Protein AF-A0A7W7CAM4-F1 (afdb_monomer)

Solvent-accessible surface area (backbone atoms only — not comparable to full-atom values): 11566 Å² total; per-residue (Å²): 131,85,51,73,69,54,41,34,51,49,27,33,47,37,46,50,45,44,56,48,41,53,48,51,60,49,70,73,58,85,79,72,83,77,44,62,56,52,44,35,53,62,62,41,68,40,74,70,45,41,53,52,47,54,53,47,53,52,52,52,9,46,55,47,13,67,59,45,48,62,45,43,62,72,76,41,72,79,67,51,69,71,45,56,49,40,19,46,51,41,28,35,49,42,55,54,70,48,79,83,43,65,67,53,45,59,70,44,67,61,36,30,68,57,47,34,54,49,39,44,71,77,40,77,56,46,52,67,77,55,65,48,52,76,68,28,40,57,49,20,55,53,43,31,43,53,45,29,40,49,51,38,54,52,51,69,68,33,82,51,36,62,67,49,54,50,53,51,52,52,50,52,51,51,53,53,50,52,52,49,53,55,51,59,71,66,51,79,80,80,60,90,72,60,75,78,73,78,82,61,77,78,67,79,82,73,130

Sequence (207 aa):
MISGVEVLKLGQTVATRAAAAWLRKHREQKERVSSLAELAAEQLASPLHLRKWDNFLNNLGLQVAERLEPLLDNRFPGLPANEIQAAMDAAGDALAEVELADDLLLGVDLDADKLAAHVRSVCPGQVRVAGLSEDGARLYEVALDQSCRYLVEVVRWLPAFQPRALAEALGRLGALSGQLDEVLARIPRSTLHAPRGTGHDAEFTAG

InterPro domains:
  IPR054547 NACHT N-terminal Helical domain 1 [PF22733] (8-185)

Secondary structure (DSSP, 8-state):
---HHHHHHHHHHHHHHHHHHHHHHHHH---SS--HHHHHHHHTTSHHHHHHHHHHHHHHHHHHHHHHHHHHHHH-TT--HHHHHHHHHHHHHHHHHS---HHHHHHTTT-HHHHHHHHHHH-TTHHHHTT--HHHHHHHHHHHHHHHHHHHHHHHH-TTHHHHHHHHHHHHHHHHHHHHHHHHHHS----S--------GGGGG--

Nearest PDB structures (foldseek):
  7uwd-assembly1_i  TM=2.719E-01  e=3.526E+00  Citrus x limon
  6dfk-assembly1_E  TM=2.150E-01  e=4.946E+00  Plasmodium falciparum 3D7
  6dfk-assembly2_J  TM=1.996E-01  e=4.278E+00  Plasmodium falciparum 3D7

pLDDT: mean 75.83, std 13.09, range [43.28, 94.44]

Organism: NCBI:txid43355

Structure (mmCIF, N/CA/C/O backbone):
data_AF-A0A7W7CAM4-F1
#
_entry.id   AF-A0A7W7CAM4-F1
#
loop_
_atom_site.group_PDB
_atom_site.id
_atom_site.type_symbol
_atom_site.label_atom_id
_atom_site.label_alt_id
_atom_site.label_comp_id
_atom_site.label_asym_id
_atom_site.label_entity_id
_atom_site.label_seq_id
_atom_site.pdbx_PDB_ins_code
_atom_site.Cartn_x
_atom_site.Cartn_y
_atom_site.Cartn_z
_atom_site.occupancy
_atom_site.B_iso_or_equiv
_atom_site.auth_seq_id
_atom_site.auth_comp_id
_atom_site.auth_asym_id
_atom_site.auth_atom_id
_atom_site.pdbx_PDB_model_num
ATOM 1 N N . MET A 1 1 ? -16.384 8.039 19.890 1.00 52.25 1 MET A N 1
ATOM 2 C CA . MET A 1 1 ? -16.402 8.697 18.572 1.00 52.25 1 MET A CA 1
ATOM 3 C C . MET A 1 1 ? -15.009 9.260 18.371 1.00 52.25 1 MET A C 1
ATOM 5 O O . MET A 1 1 ? -14.604 10.088 19.180 1.00 52.25 1 MET A O 1
ATOM 9 N N . ILE A 1 2 ? -14.245 8.700 17.433 1.00 60.47 2 ILE A N 1
ATOM 10 C CA . ILE A 1 2 ? -12.920 9.225 17.084 1.00 60.47 2 ILE A CA 1
ATOM 11 C C . ILE A 1 2 ? -13.140 10.589 16.431 1.00 60.47 2 ILE A C 1
ATOM 13 O O . ILE A 1 2 ? -14.033 10.736 15.603 1.00 60.47 2 ILE A O 1
ATOM 17 N N . SER A 1 3 ? -12.390 11.604 16.842 1.00 61.44 3 SER A N 1
ATOM 18 C CA . SER A 1 3 ? -12.504 12.932 16.231 1.00 61.44 3 SER A CA 1
ATOM 19 C C . SER A 1 3 ? -11.921 12.926 14.811 1.00 61.44 3 SER A C 1
ATOM 21 O O . SER A 1 3 ? -10.935 12.237 14.559 1.00 61.44 3 SER A O 1
ATOM 23 N N . GLY A 1 4 ? -12.439 13.745 13.889 1.00 57.09 4 GLY A N 1
ATOM 24 C CA . GLY A 1 4 ? -11.863 13.865 12.534 1.00 57.09 4 GLY A CA 1
ATOM 25 C C . GLY A 1 4 ? -10.358 14.199 12.530 1.00 57.09 4 GLY A C 1
ATOM 26 O O . GLY A 1 4 ? -9.611 13.787 11.647 1.00 57.09 4 GLY A O 1
ATOM 27 N N . VAL A 1 5 ? -9.858 14.849 13.590 1.00 58.56 5 VAL A N 1
ATOM 28 C CA . VAL A 1 5 ? -8.422 15.117 13.806 1.00 58.56 5 VAL A CA 1
ATOM 29 C C . VAL A 1 5 ? -7.617 13.839 14.083 1.00 58.56 5 VAL A C 1
ATOM 31 O O . VAL A 1 5 ? -6.459 13.737 13.682 1.00 58.56 5 VAL A O 1
ATOM 34 N N . GLU A 1 6 ? -8.196 12.858 14.770 1.00 64.69 6 GLU A N 1
ATOM 35 C CA . GLU A 1 6 ? -7.566 11.557 15.012 1.00 64.69 6 GLU A CA 1
ATOM 36 C C . GLU A 1 6 ? -7.575 10.696 13.744 1.00 64.69 6 GLU A C 1
ATOM 38 O O . GLU A 1 6 ? -6.556 10.083 13.438 1.00 64.69 6 GLU A O 1
ATOM 43 N N . VAL A 1 7 ? -8.649 10.730 12.946 1.00 64.31 7 VAL A N 1
ATOM 44 C CA . VAL A 1 7 ? -8.697 10.065 11.627 1.00 64.31 7 VAL A CA 1
ATOM 45 C C . VAL A 1 7 ? -7.649 10.649 10.675 1.00 64.31 7 VAL A C 1
ATOM 47 O O . VAL A 1 7 ? -6.939 9.903 10.000 1.00 64.31 7 VAL A O 1
ATOM 50 N N . LEU A 1 8 ? -7.474 11.974 10.690 1.00 60.50 8 LEU A N 1
ATOM 51 C CA . LEU A 1 8 ? -6.420 12.658 9.941 1.00 60.50 8 LEU A CA 1
ATOM 52 C C . LEU A 1 8 ? -5.020 12.202 10.351 1.00 60.50 8 LEU A C 1
ATOM 54 O O . LEU A 1 8 ? -4.202 11.849 9.500 1.00 60.50 8 LEU A O 1
ATOM 58 N N . LYS A 1 9 ? -4.752 12.163 11.660 1.00 64.69 9 LYS A N 1
ATOM 59 C CA . LYS A 1 9 ? -3.470 11.680 12.185 1.00 64.69 9 LYS A CA 1
ATOM 60 C C . LYS A 1 9 ? -3.227 10.221 11.816 1.00 64.69 9 LYS A C 1
ATOM 62 O O . LYS A 1 9 ? -2.096 9.880 11.488 1.00 64.69 9 LYS A O 1
ATOM 67 N N . LEU A 1 10 ? -4.256 9.377 11.823 1.00 65.94 10 LEU A N 1
ATOM 68 C CA . LEU A 1 10 ? -4.160 7.965 11.446 1.00 65.94 10 LEU A CA 1
ATOM 69 C C . LEU A 1 10 ? -3.847 7.788 9.956 1.00 65.94 10 LEU A C 1
ATOM 71 O O . LEU A 1 10 ? -2.898 7.079 9.620 1.00 65.94 10 LEU A O 1
ATOM 75 N N . GLY A 1 11 ? -4.577 8.477 9.072 1.00 62.97 11 GLY A N 1
ATOM 76 C CA . GLY A 1 11 ? -4.323 8.455 7.629 1.00 62.97 11 GLY A CA 1
ATOM 77 C C . GLY A 1 11 ? -2.908 8.926 7.290 1.00 62.97 11 GLY A C 1
ATOM 78 O O . GLY A 1 11 ? -2.173 8.237 6.583 1.00 62.97 11 GLY A O 1
ATOM 79 N N . GLN A 1 12 ? -2.477 10.042 7.887 1.00 65.81 12 GLN A N 1
ATOM 80 C CA . GLN A 1 12 ? -1.126 10.580 7.725 1.00 65.81 12 GLN A CA 1
ATOM 81 C C . GLN A 1 12 ? -0.044 9.666 8.321 1.00 65.81 12 GLN A C 1
ATOM 83 O O . GLN A 1 12 ? 1.047 9.560 7.758 1.00 65.81 12 GLN A O 1
ATOM 88 N N . THR A 1 13 ? -0.324 8.986 9.436 1.00 67.25 13 THR A N 1
ATOM 89 C CA . THR A 1 13 ? 0.629 8.069 10.082 1.00 67.25 13 THR A CA 1
ATOM 90 C C . THR A 1 13 ? 0.872 6.848 9.213 1.00 67.25 13 THR A C 1
ATOM 92 O O . THR A 1 13 ? 2.022 6.476 9.004 1.00 67.25 13 THR A O 1
ATOM 95 N N . VAL A 1 14 ? -0.177 6.253 8.653 1.00 65.75 14 VAL A N 1
ATOM 96 C CA . VAL A 1 14 ? -0.034 5.078 7.789 1.00 65.75 14 VAL A CA 1
ATOM 97 C C . VAL A 1 14 ? 0.662 5.436 6.476 1.00 65.75 14 VAL A C 1
ATOM 99 O O . VAL A 1 14 ? 1.627 4.777 6.096 1.00 65.75 14 VAL A O 1
ATOM 102 N N . ALA A 1 15 ? 0.265 6.547 5.857 1.00 63.41 15 ALA A N 1
ATOM 103 C CA . ALA A 1 15 ? 0.926 7.145 4.700 1.00 63.41 15 ALA A CA 1
ATOM 104 C C . ALA A 1 15 ? 2.436 7.368 4.919 1.00 63.41 15 ALA A C 1
ATOM 106 O O . ALA A 1 15 ? 3.286 6.889 4.162 1.00 63.41 15 ALA A O 1
ATOM 107 N N . THR A 1 16 ? 2.780 8.068 6.000 1.00 65.44 16 THR A N 1
ATOM 108 C CA . THR A 1 16 ? 4.169 8.381 6.353 1.00 65.44 16 THR A CA 1
ATOM 109 C C . THR A 1 16 ? 4.956 7.121 6.694 1.00 65.44 16 THR A C 1
ATOM 111 O O . THR A 1 16 ? 6.106 6.992 6.280 1.00 65.44 16 THR A O 1
ATOM 114 N N . ARG A 1 17 ? 4.360 6.164 7.416 1.00 65.25 1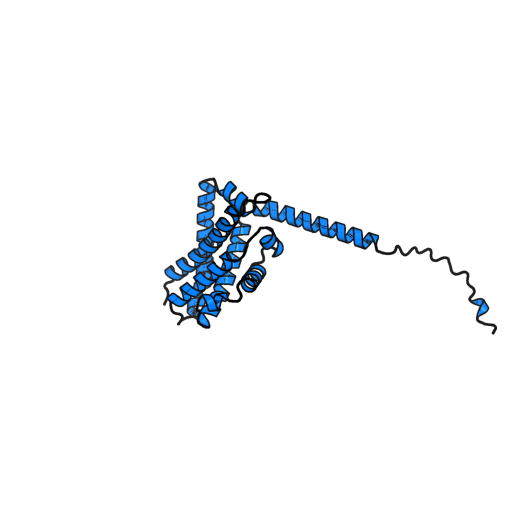7 ARG A N 1
ATOM 115 C CA . ARG A 1 17 ? 5.033 4.912 7.788 1.00 65.25 17 ARG A CA 1
ATOM 116 C C . ARG A 1 17 ? 5.266 4.010 6.586 1.00 65.25 17 ARG A C 1
ATOM 118 O O . ARG A 1 17 ? 6.358 3.464 6.491 1.00 65.25 17 ARG A O 1
ATOM 125 N N . ALA A 1 18 ? 4.321 3.912 5.652 1.00 64.88 18 ALA A N 1
ATOM 126 C CA . ALA A 1 18 ? 4.511 3.173 4.406 1.00 64.88 18 ALA A CA 1
ATOM 127 C C . ALA A 1 18 ? 5.662 3.768 3.577 1.00 64.88 18 ALA A C 1
ATOM 129 O O . ALA A 1 18 ? 6.578 3.050 3.177 1.00 64.88 18 ALA A O 1
ATOM 130 N N . ALA A 1 19 ? 5.678 5.095 3.402 1.00 65.50 19 ALA A N 1
ATOM 131 C CA . ALA A 1 19 ? 6.753 5.789 2.693 1.00 65.50 19 ALA A CA 1
ATOM 132 C C . ALA A 1 19 ? 8.116 5.651 3.404 1.00 65.50 19 ALA A C 1
ATOM 134 O O . ALA A 1 19 ? 9.136 5.401 2.761 1.00 65.50 19 ALA A O 1
ATOM 135 N N . ALA A 1 20 ? 8.147 5.777 4.734 1.00 64.38 20 ALA A N 1
ATOM 136 C CA . ALA A 1 20 ? 9.367 5.652 5.526 1.00 64.38 20 ALA A CA 1
ATOM 137 C C . ALA A 1 20 ? 9.904 4.213 5.569 1.00 64.38 20 ALA A C 1
ATOM 139 O O . ALA A 1 20 ? 11.115 4.016 5.476 1.00 64.38 20 ALA A O 1
ATOM 140 N N . ALA A 1 21 ? 9.030 3.210 5.690 1.00 63.75 21 ALA A N 1
ATOM 141 C CA . ALA A 1 21 ? 9.406 1.798 5.647 1.00 63.75 21 ALA A CA 1
ATOM 142 C C . ALA A 1 21 ? 10.007 1.437 4.284 1.00 63.75 21 ALA A C 1
ATOM 144 O O . ALA A 1 21 ? 11.073 0.820 4.236 1.00 63.75 21 ALA A O 1
ATOM 145 N N . TRP A 1 22 ? 9.386 1.910 3.199 1.00 68.12 22 TRP A N 1
ATOM 146 C CA . TRP A 1 22 ? 9.909 1.777 1.843 1.00 68.12 22 TRP A CA 1
ATOM 147 C C . TRP A 1 22 ? 11.311 2.396 1.709 1.00 68.12 22 TRP A C 1
ATOM 149 O O . TRP A 1 22 ? 12.250 1.700 1.321 1.00 68.12 22 TRP A O 1
ATOM 159 N N . LEU A 1 23 ? 11.492 3.660 2.116 1.00 64.56 23 LEU A N 1
ATOM 160 C CA . LEU A 1 23 ? 12.787 4.355 2.050 1.00 64.56 23 LEU A CA 1
ATOM 161 C C . LEU A 1 23 ? 13.880 3.688 2.900 1.00 64.56 23 LEU A C 1
ATOM 163 O O . LEU A 1 23 ? 15.034 3.621 2.476 1.00 64.56 23 LEU A O 1
ATOM 167 N N . ARG A 1 24 ? 13.548 3.225 4.112 1.00 62.41 24 ARG A N 1
ATOM 168 C CA . ARG A 1 24 ? 14.513 2.611 5.038 1.00 62.41 24 ARG A CA 1
ATOM 169 C C . ARG A 1 24 ? 15.045 1.287 4.496 1.00 62.41 24 ARG A C 1
ATOM 171 O O . ARG A 1 24 ? 16.258 1.120 4.432 1.00 62.41 24 ARG A O 1
ATOM 178 N N . LYS A 1 25 ? 14.153 0.393 4.060 1.00 61.47 25 LYS A N 1
ATOM 179 C CA . LYS A 1 25 ? 14.516 -0.940 3.553 1.00 61.47 25 LYS A CA 1
ATOM 180 C C . LYS A 1 25 ? 15.412 -0.851 2.310 1.00 61.47 25 LYS A C 1
ATOM 182 O O . LYS A 1 25 ? 16.365 -1.610 2.190 1.00 61.47 25 LYS A O 1
ATOM 187 N N . HIS A 1 26 ? 15.194 0.153 1.456 1.00 56.81 26 HIS A N 1
ATOM 188 C CA . HIS A 1 26 ? 16.045 0.397 0.285 1.00 56.81 26 HIS A CA 1
ATOM 189 C C . HIS A 1 26 ? 17.427 0.971 0.621 1.00 56.81 26 HIS A C 1
ATOM 191 O O . HIS A 1 26 ? 18.393 0.642 -0.054 1.00 56.81 26 HIS A O 1
ATOM 197 N N . ARG A 1 27 ? 17.570 1.795 1.671 1.00 55.78 27 ARG A N 1
ATOM 198 C CA . ARG A 1 27 ? 18.897 2.287 2.102 1.00 55.78 27 ARG A CA 1
ATOM 199 C C . ARG A 1 27 ? 19.802 1.177 2.641 1.00 55.78 27 ARG A C 1
ATOM 201 O O . ARG A 1 27 ? 21.022 1.331 2.629 1.00 55.78 27 ARG A O 1
ATOM 208 N N . GLU A 1 28 ? 19.212 0.103 3.155 1.00 57.34 28 GLU A N 1
ATOM 209 C CA . GLU A 1 28 ? 19.928 -1.046 3.719 1.00 57.34 28 GLU A CA 1
ATOM 210 C C . GLU A 1 28 ? 20.411 -2.020 2.624 1.00 57.34 28 GLU A C 1
ATOM 212 O O . GLU A 1 28 ? 21.414 -2.709 2.813 1.00 57.34 28 GLU A O 1
ATOM 217 N N . GLN A 1 29 ? 19.771 -2.023 1.451 1.00 54.59 29 GLN A N 1
ATOM 218 C CA . GLN A 1 29 ? 20.080 -2.902 0.319 1.00 54.59 29 GLN A CA 1
ATOM 219 C C . GLN A 1 29 ? 20.940 -2.189 -0.738 1.00 54.59 29 GLN A C 1
ATOM 221 O O . GLN A 1 29 ? 20.467 -1.761 -1.783 1.00 54.59 29 GLN A O 1
ATOM 226 N N . LYS A 1 30 ? 22.243 -2.070 -0.468 1.00 48.22 30 LYS A N 1
ATOM 227 C CA . LYS A 1 30 ? 23.209 -1.312 -1.291 1.00 48.22 30 LYS A CA 1
ATOM 228 C C . LYS A 1 30 ? 23.725 -2.030 -2.552 1.00 48.22 30 LYS A C 1
ATOM 230 O O . LYS A 1 30 ? 24.741 -1.621 -3.117 1.00 48.22 30 LYS A O 1
ATOM 235 N N . GLU A 1 31 ? 23.090 -3.116 -2.985 1.00 43.28 31 GLU A N 1
ATOM 236 C CA . GLU A 1 31 ? 23.586 -3.949 -4.084 1.00 43.28 31 GLU 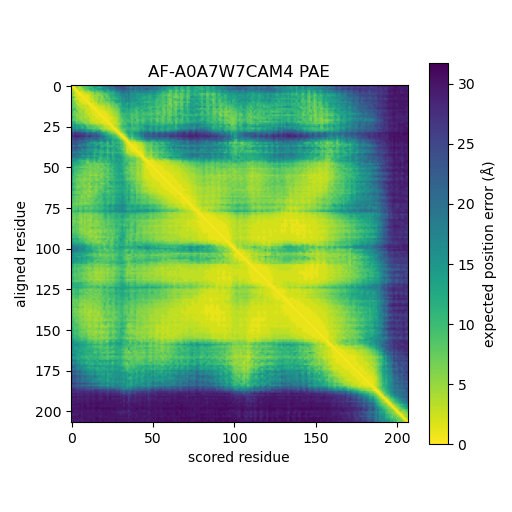A CA 1
ATOM 237 C C . GLU A 1 31 ? 22.629 -3.944 -5.284 1.00 43.28 31 GLU A C 1
ATOM 239 O O . GLU A 1 31 ? 21.629 -4.652 -5.289 1.00 43.28 31 GLU A O 1
ATOM 244 N N . ARG A 1 32 ? 23.059 -3.222 -6.338 1.00 45.28 32 ARG A N 1
ATOM 245 C CA . ARG A 1 32 ? 22.603 -3.192 -7.753 1.00 45.28 32 ARG A CA 1
ATOM 246 C C . ARG A 1 32 ? 21.821 -1.929 -8.162 1.00 45.28 32 ARG A C 1
ATOM 248 O O . ARG A 1 32 ? 20.760 -1.630 -7.649 1.00 45.28 32 ARG A O 1
ATOM 255 N N . VAL A 1 33 ? 22.373 -1.230 -9.164 1.00 49.56 33 VAL A N 1
ATOM 256 C CA . VAL A 1 33 ? 21.732 -0.225 -10.046 1.00 49.56 33 VAL A CA 1
ATOM 257 C C . VAL A 1 33 ? 20.747 0.744 -9.354 1.00 49.56 33 VAL A C 1
ATOM 259 O O . VAL A 1 33 ? 19.537 0.620 -9.510 1.00 49.56 33 VAL A O 1
ATOM 262 N N . SER A 1 34 ? 21.282 1.764 -8.668 1.00 53.16 34 SER A N 1
ATOM 263 C CA . SER A 1 34 ? 20.600 2.926 -8.048 1.00 53.16 34 SER A CA 1
ATOM 264 C C . SER A 1 34 ? 19.069 2.828 -7.957 1.00 53.16 34 SER A C 1
ATOM 266 O O . SER A 1 34 ? 18.407 3.398 -8.809 1.00 53.16 34 SER A O 1
ATOM 268 N N . SER A 1 35 ? 18.481 2.096 -7.013 1.00 60.47 35 SER A N 1
ATOM 269 C CA . SER A 1 35 ? 17.017 1.852 -6.954 1.00 60.47 35 SER A CA 1
ATOM 270 C C . SER A 1 35 ? 16.158 3.137 -7.043 1.00 60.47 35 SER A C 1
ATOM 272 O O . SER A 1 35 ? 16.648 4.240 -6.779 1.00 60.47 35 SER A O 1
ATOM 274 N N . LEU A 1 36 ? 14.857 3.043 -7.378 1.00 60.03 36 LEU A N 1
ATOM 275 C CA . LEU A 1 36 ? 13.955 4.214 -7.395 1.00 60.03 36 LEU A CA 1
ATOM 276 C C . LEU A 1 36 ? 14.009 5.022 -6.089 1.00 60.03 36 LEU A C 1
ATOM 278 O O . LEU A 1 36 ? 13.939 6.251 -6.122 1.00 60.03 36 LEU A O 1
ATOM 282 N N . ALA A 1 37 ? 14.171 4.341 -4.953 1.00 58.69 37 ALA A N 1
ATOM 283 C CA . ALA A 1 37 ? 14.332 4.947 -3.635 1.00 58.69 37 ALA A CA 1
ATOM 284 C C . ALA A 1 37 ? 15.647 5.713 -3.466 1.00 58.69 37 ALA A C 1
ATOM 286 O O . ALA A 1 37 ? 15.651 6.792 -2.872 1.00 58.69 37 ALA A O 1
ATOM 287 N N . GLU A 1 38 ? 16.753 5.196 -3.996 1.00 60.12 38 GLU A N 1
ATOM 288 C CA . GLU A 1 38 ? 18.055 5.867 -3.947 1.00 60.12 38 GLU A CA 1
ATOM 289 C C . GLU A 1 38 ? 18.082 7.098 -4.856 1.00 60.12 38 GLU A C 1
ATOM 291 O O . GLU A 1 38 ? 18.490 8.169 -4.415 1.00 60.12 38 GLU A O 1
ATOM 296 N N . LEU A 1 39 ? 17.548 7.001 -6.078 1.00 59.97 39 LEU A N 1
ATOM 297 C CA . LEU A 1 39 ? 17.443 8.151 -6.985 1.00 59.97 39 LEU A CA 1
ATOM 298 C C . LEU A 1 39 ? 16.471 9.213 -6.462 1.00 59.97 39 LEU A C 1
ATOM 300 O O . LEU A 1 39 ? 16.719 10.412 -6.607 1.00 59.97 39 LEU A O 1
ATOM 304 N N . ALA A 1 40 ? 15.380 8.787 -5.818 1.00 60.38 40 ALA A N 1
ATOM 305 C CA . ALA A 1 40 ? 14.499 9.687 -5.091 1.00 60.38 40 ALA A CA 1
ATOM 306 C C . ALA A 1 40 ? 15.247 10.379 -3.948 1.00 60.38 40 ALA A C 1
ATOM 308 O O . ALA A 1 40 ? 15.156 11.596 -3.826 1.00 60.38 40 ALA A O 1
ATOM 309 N N . ALA A 1 41 ? 16.014 9.643 -3.139 1.00 61.81 41 ALA A N 1
ATOM 310 C CA . ALA A 1 41 ? 16.786 10.210 -2.036 1.00 61.81 41 ALA A CA 1
ATOM 311 C C . ALA A 1 41 ? 17.861 11.204 -2.516 1.00 61.81 41 ALA A C 1
ATOM 313 O O . ALA A 1 41 ? 18.033 12.254 -1.898 1.00 61.81 41 ALA A O 1
ATOM 314 N N . GLU A 1 42 ? 18.539 10.917 -3.630 1.00 64.56 42 GLU A N 1
ATOM 315 C CA . GLU A 1 42 ? 19.518 11.814 -4.253 1.00 64.56 42 GLU A CA 1
ATOM 316 C C . GLU A 1 42 ? 18.862 13.086 -4.813 1.00 64.56 42 GLU A C 1
ATOM 318 O O . GLU A 1 42 ? 19.352 14.193 -4.584 1.00 64.56 42 GLU A O 1
ATOM 323 N N . GLN A 1 43 ? 17.712 12.974 -5.487 1.00 60.94 43 GLN A N 1
ATOM 324 C CA . GLN A 1 43 ? 16.968 14.139 -5.992 1.00 60.94 43 GLN A CA 1
ATOM 325 C C . GLN A 1 43 ? 16.265 14.938 -4.886 1.00 60.94 43 GLN A C 1
ATOM 327 O O . GLN A 1 43 ? 16.059 16.147 -5.025 1.00 60.94 43 GLN A O 1
ATOM 332 N N . LEU A 1 44 ? 15.942 14.295 -3.764 1.00 63.69 44 LEU A N 1
ATOM 333 C CA . LEU A 1 44 ? 15.436 14.933 -2.551 1.00 63.69 44 LEU A CA 1
ATOM 334 C C . LEU A 1 44 ? 16.544 15.569 -1.703 1.00 63.69 44 LEU A C 1
ATOM 336 O O . LEU A 1 44 ? 16.249 16.123 -0.654 1.00 63.69 44 LEU A O 1
ATOM 340 N N . ALA A 1 45 ? 17.804 15.591 -2.143 1.00 65.44 45 ALA A N 1
ATOM 341 C CA . ALA A 1 45 ? 18.864 16.301 -1.422 1.00 65.44 45 ALA A CA 1
ATOM 342 C C . ALA A 1 45 ? 18.674 17.836 -1.410 1.00 65.44 45 ALA A C 1
ATOM 344 O O . ALA A 1 45 ? 19.273 18.536 -0.594 1.00 65.44 45 ALA A O 1
ATOM 345 N N . SER A 1 46 ? 17.835 18.386 -2.299 1.00 74.25 46 SER A N 1
ATOM 346 C CA . SER A 1 46 ? 17.544 19.823 -2.343 1.00 74.25 46 SER A CA 1
ATOM 347 C C . SER A 1 46 ? 16.464 20.230 -1.324 1.00 74.25 46 SER A C 1
ATOM 349 O O . SER A 1 46 ? 15.367 19.662 -1.346 1.00 74.25 46 SER A O 1
ATOM 351 N N . PRO A 1 47 ? 16.681 21.286 -0.508 1.00 73.12 47 PRO A N 1
ATOM 352 C CA . PRO A 1 47 ? 15.702 21.762 0.479 1.00 73.12 47 PRO A CA 1
ATOM 353 C C . PRO A 1 47 ? 14.324 22.101 -0.106 1.00 73.12 47 PRO A C 1
ATOM 355 O O . PRO A 1 47 ? 13.295 21.906 0.540 1.00 73.12 47 PRO A O 1
ATOM 358 N N . LEU A 1 48 ? 14.285 22.602 -1.346 1.00 75.31 48 LEU A N 1
ATOM 359 C CA . LEU A 1 48 ? 13.032 22.926 -2.032 1.00 75.31 48 LEU A CA 1
ATOM 360 C C . LEU A 1 48 ? 12.273 21.661 -2.454 1.00 75.31 48 LEU A C 1
ATOM 362 O O . LEU A 1 48 ? 11.044 21.633 -2.394 1.00 75.31 48 LEU A O 1
ATOM 366 N N . HIS A 1 49 ? 12.994 20.619 -2.869 1.00 71.62 49 HIS A N 1
ATOM 367 C CA . HIS A 1 49 ? 12.394 19.340 -3.232 1.00 71.62 49 HIS A CA 1
ATOM 368 C C . HIS A 1 49 ? 11.872 18.605 -1.999 1.00 71.62 49 HIS A C 1
ATOM 370 O O . HIS A 1 49 ? 10.738 18.143 -2.054 1.00 71.62 49 HIS A O 1
ATOM 376 N N . LEU A 1 50 ? 12.607 18.612 -0.878 1.00 70.44 50 LEU A N 1
ATOM 377 C CA . LEU A 1 50 ? 12.118 18.095 0.409 1.00 70.44 50 LEU A CA 1
ATOM 378 C C . LEU A 1 50 ? 10.794 18.738 0.803 1.00 70.44 50 LEU A C 1
ATOM 380 O O . LEU A 1 50 ? 9.812 18.045 1.033 1.00 70.44 50 LEU A O 1
ATOM 384 N N . ARG A 1 51 ? 10.725 20.073 0.768 1.00 76.12 51 ARG A N 1
ATOM 385 C CA . ARG A 1 51 ? 9.507 20.790 1.156 1.00 76.12 51 ARG A CA 1
ATOM 386 C C . ARG A 1 51 ? 8.322 20.509 0.229 1.00 76.12 51 ARG A C 1
ATOM 388 O O . ARG A 1 51 ? 7.184 20.443 0.686 1.00 76.12 51 ARG A O 1
ATOM 395 N N . LYS A 1 52 ? 8.564 20.350 -1.076 1.00 77.56 52 LYS A N 1
ATOM 396 C CA . LYS A 1 52 ? 7.528 19.920 -2.030 1.00 77.56 52 LYS A CA 1
ATOM 397 C C . LYS A 1 52 ? 7.055 18.497 -1.737 1.00 77.56 52 LYS A C 1
ATOM 399 O O . LYS A 1 52 ? 5.861 18.238 -1.844 1.00 77.56 52 LYS A O 1
ATOM 404 N N . TRP A 1 53 ? 7.975 17.617 -1.358 1.00 75.56 53 TRP A N 1
ATOM 405 C CA . TRP A 1 53 ? 7.685 16.236 -0.999 1.00 75.56 53 TRP A CA 1
ATOM 406 C C . TRP A 1 53 ? 6.861 16.146 0.286 1.00 75.56 53 TRP A C 1
ATOM 408 O O . TRP A 1 53 ? 5.811 15.516 0.281 1.00 75.56 53 TRP A O 1
ATOM 418 N N . ASP A 1 54 ? 7.249 16.872 1.336 1.00 71.38 54 ASP A N 1
ATOM 419 C CA . ASP A 1 54 ? 6.490 16.951 2.589 1.00 71.38 54 ASP A CA 1
ATOM 420 C C . ASP A 1 54 ? 5.059 17.446 2.346 1.00 71.38 54 ASP A C 1
ATOM 422 O O . ASP A 1 54 ? 4.093 16.853 2.822 1.00 71.38 54 ASP A O 1
ATOM 426 N N . ASN A 1 55 ? 4.899 18.509 1.551 1.00 79.50 55 ASN A N 1
ATOM 427 C CA . ASN A 1 55 ? 3.577 19.024 1.189 1.00 79.50 55 ASN A CA 1
ATOM 428 C C . ASN A 1 55 ? 2.742 17.991 0.422 1.00 79.50 55 ASN A C 1
ATOM 430 O O . ASN A 1 55 ? 1.537 17.887 0.646 1.00 79.50 55 ASN A O 1
ATOM 434 N N . PHE A 1 56 ? 3.373 17.243 -0.482 1.00 80.50 56 PHE A N 1
ATOM 435 C CA . PHE A 1 56 ? 2.714 16.195 -1.247 1.00 80.50 56 PHE A CA 1
ATOM 436 C C . PHE A 1 56 ? 2.253 15.039 -0.348 1.00 80.50 56 PHE A C 1
ATOM 438 O O . PHE A 1 56 ? 1.079 14.676 -0.411 1.00 80.50 56 PHE A O 1
ATOM 445 N N . LEU A 1 57 ? 3.111 14.533 0.548 1.00 74.19 57 LEU A N 1
ATOM 446 C CA . LEU A 1 57 ? 2.715 13.504 1.517 1.00 74.19 57 LEU A CA 1
ATOM 447 C C . LEU A 1 57 ? 1.591 13.980 2.433 1.00 74.19 57 LEU A C 1
ATOM 449 O O . LEU A 1 57 ? 0.656 13.232 2.696 1.00 74.19 57 LEU A O 1
ATOM 453 N N . ASN A 1 58 ? 1.658 15.228 2.903 1.00 74.00 58 ASN A N 1
ATOM 454 C CA . ASN A 1 58 ? 0.614 15.799 3.749 1.00 74.00 58 ASN A CA 1
ATOM 455 C C . ASN A 1 58 ? -0.732 15.859 3.016 1.00 74.00 58 ASN A C 1
ATOM 457 O O . ASN A 1 58 ? -1.756 15.497 3.589 1.00 74.00 58 ASN A O 1
ATOM 461 N N . ASN A 1 59 ? -0.732 16.273 1.746 1.00 80.50 59 ASN A N 1
ATOM 462 C CA . ASN A 1 59 ? -1.943 16.318 0.931 1.00 80.50 59 ASN A CA 1
ATOM 463 C C . ASN A 1 59 ? -2.516 14.914 0.680 1.00 80.50 59 ASN A C 1
ATOM 465 O O . ASN A 1 59 ? -3.714 14.693 0.821 1.00 80.50 59 ASN A O 1
ATOM 469 N N . LEU A 1 60 ? -1.665 13.942 0.353 1.00 75.19 60 LEU A N 1
ATOM 470 C CA . LEU A 1 60 ? -2.120 12.566 0.178 1.00 75.19 60 LEU A CA 1
ATOM 471 C C . LEU A 1 60 ? -2.623 11.947 1.497 1.00 75.19 60 LEU A C 1
ATOM 473 O O . LEU A 1 60 ? -3.628 11.243 1.503 1.00 75.19 60 LEU A O 1
ATOM 477 N N . GLY A 1 61 ? -1.971 12.238 2.627 1.00 73.75 61 GLY A N 1
ATOM 478 C CA . GLY A 1 61 ? -2.421 11.807 3.952 1.00 73.75 61 GLY A CA 1
ATOM 479 C C . GLY A 1 61 ? -3.801 12.367 4.310 1.00 73.75 61 GLY A C 1
ATOM 480 O O . GLY A 1 61 ? -4.626 11.644 4.867 1.00 73.75 61 GLY A O 1
ATOM 481 N N . LEU A 1 62 ? -4.080 13.617 3.921 1.00 78.69 62 LEU A N 1
ATOM 482 C CA . LEU A 1 62 ? -5.407 14.224 4.038 1.00 78.69 62 LEU A CA 1
ATOM 483 C C . LEU A 1 62 ? -6.444 13.483 3.182 1.00 78.69 62 LEU A C 1
ATOM 485 O O . LEU A 1 62 ? -7.498 13.131 3.696 1.00 78.69 62 LEU A O 1
ATOM 489 N N . GLN A 1 63 ? -6.129 13.154 1.928 1.00 79.88 63 GLN A N 1
ATOM 490 C CA . GLN A 1 63 ? -7.044 12.401 1.056 1.00 79.88 63 GLN A CA 1
ATOM 491 C C . GLN A 1 63 ? -7.359 10.997 1.593 1.00 79.88 63 GLN A C 1
ATOM 493 O O . GLN A 1 63 ? -8.493 10.525 1.493 1.00 79.88 63 GLN A O 1
ATOM 498 N N . VAL A 1 64 ? -6.369 10.316 2.180 1.00 77.19 64 VAL A N 1
ATOM 499 C CA . VAL A 1 64 ? -6.586 9.021 2.845 1.00 77.19 64 VAL A CA 1
ATOM 500 C C . VAL A 1 64 ? -7.530 9.189 4.036 1.00 77.19 64 VAL A C 1
ATOM 502 O O . VAL A 1 64 ? -8.462 8.401 4.191 1.00 77.19 64 VAL A O 1
ATOM 505 N N . ALA A 1 65 ? -7.333 10.227 4.847 1.00 77.50 65 ALA A N 1
ATOM 506 C CA . ALA A 1 65 ? -8.204 10.518 5.979 1.00 77.50 65 ALA A CA 1
ATOM 507 C C . ALA A 1 65 ? -9.644 10.841 5.552 1.00 77.50 65 ALA A C 1
ATOM 509 O O . ALA A 1 65 ? -10.572 10.243 6.090 1.00 77.50 65 ALA A O 1
ATOM 510 N N . GLU A 1 66 ? -9.825 11.690 4.535 1.00 81.38 66 GLU A N 1
ATOM 511 C CA . GLU A 1 66 ? -11.134 12.027 3.952 1.00 81.38 66 GLU A CA 1
ATOM 512 C C . GLU A 1 66 ? -11.884 10.787 3.443 1.00 81.38 66 GLU A C 1
ATOM 514 O O . GLU A 1 66 ? -13.113 10.736 3.475 1.00 81.38 66 GLU A O 1
ATOM 519 N N . ARG A 1 67 ? -11.162 9.755 2.988 1.00 79.12 67 ARG A N 1
ATOM 520 C CA . ARG A 1 67 ? -11.770 8.478 2.587 1.00 79.12 67 ARG A CA 1
ATOM 521 C C . ARG A 1 67 ? -12.093 7.561 3.759 1.00 79.12 67 ARG A C 1
ATOM 523 O O . ARG A 1 67 ? -13.080 6.830 3.684 1.00 79.12 67 ARG A O 1
ATOM 530 N N . LEU A 1 68 ? -11.269 7.555 4.804 1.00 78.44 68 LEU A N 1
ATOM 531 C CA . LEU A 1 68 ? -11.448 6.678 5.965 1.00 78.44 68 LEU A CA 1
ATOM 532 C C . LEU A 1 68 ? -12.519 7.191 6.933 1.00 78.44 68 LEU A C 1
ATOM 534 O O . LEU A 1 68 ? -13.234 6.376 7.510 1.00 78.44 68 LEU A O 1
ATOM 538 N N . GLU A 1 69 ? -12.677 8.505 7.078 1.00 82.31 69 GLU A N 1
ATOM 539 C CA . GLU A 1 69 ? -13.665 9.127 7.972 1.00 82.31 69 GLU A CA 1
ATOM 540 C C . GLU A 1 69 ? -15.101 8.603 7.757 1.00 82.31 69 GLU A C 1
ATOM 542 O O . GLU A 1 69 ? -15.658 8.011 8.686 1.00 82.31 69 GLU A O 1
ATOM 547 N N . PRO A 1 70 ? -15.690 8.653 6.543 1.00 83.69 70 PRO A N 1
ATOM 548 C CA . PRO A 1 70 ? -17.044 8.142 6.328 1.00 83.69 70 PRO A CA 1
ATOM 549 C C . PRO A 1 70 ? -17.153 6.624 6.510 1.00 83.69 70 PRO A C 1
ATOM 551 O O . PRO A 1 70 ? -18.247 6.114 6.752 1.00 83.69 70 PRO A O 1
ATOM 554 N N . LEU A 1 71 ? -16.057 5.873 6.375 1.00 80.00 71 LEU A N 1
ATOM 555 C CA . LEU A 1 71 ? -16.058 4.431 6.615 1.00 80.00 71 LEU A CA 1
ATOM 556 C C . LEU A 1 71 ? -16.114 4.122 8.109 1.00 80.00 71 LEU A C 1
ATOM 558 O O . LEU A 1 71 ? -16.875 3.244 8.513 1.00 80.00 71 LEU A O 1
ATOM 562 N N . LEU A 1 72 ? -15.343 4.847 8.918 1.00 82.56 72 LEU A N 1
ATOM 563 C CA . LEU A 1 72 ? -15.362 4.704 10.370 1.00 82.56 72 LEU A CA 1
ATOM 564 C C . LEU A 1 72 ? -16.739 5.075 10.933 1.00 82.56 72 LEU A C 1
ATOM 566 O O . LEU A 1 72 ? -17.305 4.295 11.698 1.00 82.56 72 LEU A O 1
ATOM 570 N N . ASP A 1 73 ? -17.323 6.180 10.470 1.00 83.56 73 ASP A N 1
ATOM 571 C CA . ASP A 1 73 ? -18.616 6.657 10.970 1.00 83.56 73 ASP A CA 1
ATOM 572 C C . ASP A 1 73 ? -19.796 5.773 10.547 1.00 83.56 73 ASP A C 1
ATOM 574 O O . ASP A 1 73 ? -20.681 5.489 11.354 1.00 83.56 73 ASP A O 1
ATOM 578 N N . ASN A 1 74 ? -19.824 5.308 9.293 1.00 85.00 74 ASN A N 1
ATOM 579 C CA . ASN A 1 74 ? -20.990 4.587 8.769 1.00 85.00 74 ASN A CA 1
ATOM 580 C C . ASN A 1 74 ? -20.897 3.068 8.933 1.00 85.00 74 ASN A C 1
ATOM 582 O O . ASN A 1 74 ? -21.922 2.399 9.060 1.00 85.00 74 ASN A O 1
ATOM 586 N N . ARG A 1 75 ? -19.687 2.502 8.871 1.00 83.00 75 ARG A N 1
ATOM 587 C CA . ARG A 1 75 ? -19.482 1.046 8.822 1.00 83.00 75 ARG A CA 1
ATOM 588 C C . ARG A 1 75 ? -18.922 0.476 10.119 1.00 83.00 75 ARG A C 1
ATOM 590 O O . ARG A 1 75 ? -19.118 -0.711 10.367 1.00 83.00 75 ARG A O 1
ATOM 597 N N . PHE A 1 76 ? -18.275 1.302 10.941 1.00 85.06 76 PHE A N 1
ATOM 598 C CA . PHE A 1 76 ? -17.642 0.883 12.193 1.00 85.06 76 PHE A CA 1
ATOM 599 C C . PHE A 1 76 ? -17.975 1.801 13.394 1.00 85.06 76 PHE A C 1
ATOM 601 O O . PHE A 1 76 ? -17.083 2.092 14.194 1.00 85.06 76 PHE A O 1
ATOM 608 N N . PRO A 1 77 ? -19.242 2.230 13.599 1.00 78.81 77 PRO A N 1
ATOM 609 C CA . PRO A 1 77 ? -19.593 3.263 14.587 1.00 78.81 77 PRO A CA 1
ATOM 610 C C . PRO A 1 77 ? -19.324 2.874 16.053 1.00 78.81 77 PRO A C 1
ATOM 612 O O . PRO A 1 77 ? -19.335 3.733 16.936 1.00 78.81 77 PRO A O 1
ATOM 615 N N . GLY A 1 78 ? -19.103 1.586 16.332 1.00 84.38 78 GLY A N 1
ATOM 616 C CA . GLY A 1 78 ? -18.824 1.051 17.667 1.00 84.38 78 GLY A CA 1
ATOM 617 C C . GLY A 1 78 ? -17.378 0.613 17.893 1.00 84.38 78 GLY A C 1
ATOM 618 O O . GLY A 1 78 ? -17.075 0.130 18.983 1.00 84.38 78 GLY A O 1
ATOM 619 N N . LEU A 1 79 ? -16.498 0.746 16.895 1.00 88.12 79 LEU A N 1
ATOM 620 C CA . LEU A 1 79 ? -15.138 0.229 17.010 1.00 88.12 79 LEU A CA 1
ATOM 621 C C . LEU A 1 79 ? -14.326 1.106 17.977 1.00 88.12 79 LEU A C 1
ATOM 623 O O . LEU A 1 79 ? -14.270 2.330 17.804 1.00 88.12 79 LEU A O 1
ATOM 627 N N . PRO A 1 80 ? -13.719 0.528 19.025 1.00 89.25 80 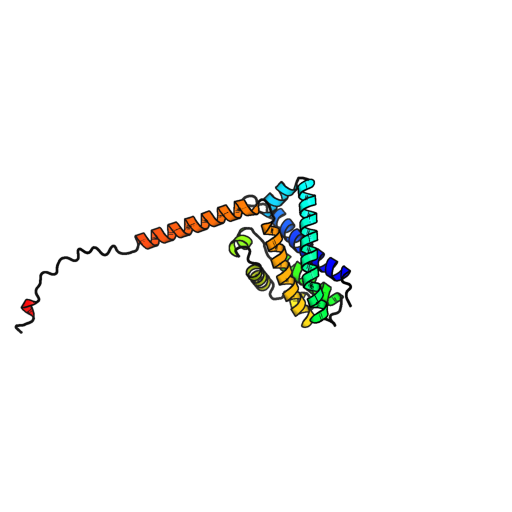PRO A N 1
ATOM 628 C CA . PRO A 1 80 ? -13.002 1.309 20.014 1.00 89.25 80 PRO A CA 1
ATOM 629 C C . PRO A 1 80 ? -11.684 1.831 19.426 1.00 89.25 80 PRO A C 1
ATOM 631 O O . PRO A 1 80 ? -11.082 1.233 18.533 1.00 89.25 80 PRO A O 1
ATOM 634 N N . ALA A 1 81 ? -11.208 2.970 19.933 1.00 85.06 81 ALA A N 1
ATOM 635 C CA . ALA A 1 81 ? -10.077 3.671 19.324 1.00 85.06 81 ALA A CA 1
ATOM 636 C C . ALA A 1 81 ? -8.773 2.857 19.313 1.00 85.06 81 ALA A C 1
ATOM 638 O O . ALA A 1 81 ? -7.996 2.949 18.365 1.00 85.06 81 ALA A O 1
ATOM 639 N N . ASN A 1 82 ? -8.557 2.019 20.329 1.00 86.69 82 ASN A N 1
ATOM 640 C CA . ASN A 1 82 ? -7.416 1.106 20.380 1.00 86.69 82 ASN A CA 1
ATOM 641 C C . ASN A 1 82 ? -7.459 0.056 19.264 1.00 86.69 82 ASN A C 1
ATOM 643 O O . ASN A 1 82 ? -6.412 -0.357 18.781 1.00 86.69 82 ASN A O 1
ATOM 647 N N . GLU A 1 83 ? -8.650 -0.366 18.846 1.00 90.38 83 GLU A N 1
ATOM 648 C CA . GLU A 1 83 ? -8.809 -1.348 17.781 1.00 90.38 83 GLU A CA 1
ATOM 649 C C . GLU A 1 83 ? -8.630 -0.718 16.398 1.00 90.38 83 GLU A C 1
ATOM 651 O O . GLU A 1 83 ? -7.982 -1.301 15.533 1.00 90.38 83 GLU A O 1
ATOM 656 N N . ILE A 1 84 ? -9.108 0.517 16.222 1.00 88.38 84 ILE A N 1
ATOM 657 C CA . ILE A 1 84 ? -8.820 1.319 15.028 1.00 88.38 84 ILE A CA 1
ATOM 658 C C . ILE A 1 84 ? -7.309 1.523 14.881 1.00 88.38 84 ILE A C 1
ATOM 660 O O . ILE A 1 84 ? -6.753 1.261 13.817 1.00 88.38 84 ILE A O 1
ATOM 664 N N . GLN A 1 85 ? -6.629 1.924 15.958 1.00 85.25 85 GLN A N 1
ATOM 665 C CA . GLN A 1 85 ? -5.176 2.083 15.963 1.00 85.25 85 GLN A CA 1
ATOM 666 C C . GLN A 1 85 ? -4.458 0.763 15.640 1.00 85.25 85 GLN A C 1
ATOM 668 O O . GLN A 1 85 ? -3.589 0.748 14.772 1.00 85.25 85 GLN A O 1
ATOM 673 N N . ALA A 1 86 ? -4.862 -0.349 16.264 1.00 89.25 86 ALA A N 1
ATOM 674 C CA . ALA A 1 86 ? -4.266 -1.661 16.014 1.00 89.25 86 ALA A CA 1
ATOM 675 C C . ALA A 1 86 ? -4.428 -2.115 14.554 1.00 89.25 86 ALA A C 1
ATOM 677 O O . ALA A 1 86 ? -3.486 -2.651 13.976 1.00 89.25 86 ALA A O 1
ATOM 678 N N . ALA A 1 87 ? -5.585 -1.870 13.930 1.00 90.56 87 ALA A N 1
ATOM 679 C CA . ALA A 1 87 ? -5.809 -2.192 12.521 1.00 90.56 87 ALA A CA 1
ATOM 680 C C . ALA A 1 87 ? -4.908 -1.366 11.584 1.00 90.56 87 ALA A C 1
ATOM 682 O O . ALA A 1 87 ? -4.361 -1.898 10.615 1.00 90.56 87 ALA A O 1
ATOM 683 N N . MET A 1 88 ? -4.717 -0.080 11.892 1.00 84.31 88 MET A N 1
ATOM 684 C CA . MET A 1 88 ? -3.850 0.820 11.124 1.00 84.31 88 MET A CA 1
ATOM 685 C C . MET A 1 88 ? -2.366 0.461 11.279 1.00 84.31 88 MET A C 1
ATOM 687 O O . MET A 1 88 ? -1.636 0.422 10.288 1.00 84.31 88 MET A O 1
ATOM 691 N N . ASP A 1 89 ? -1.925 0.149 12.500 1.00 83.88 89 ASP A N 1
ATOM 692 C CA . ASP A 1 89 ? -0.563 -0.323 12.760 1.00 83.88 89 ASP A CA 1
ATOM 693 C C . ASP A 1 89 ? -0.307 -1.663 12.064 1.00 83.88 89 ASP A C 1
ATOM 695 O O . ASP A 1 89 ? 0.693 -1.804 11.365 1.00 83.88 89 ASP A O 1
ATOM 699 N N . ALA A 1 90 ? -1.258 -2.599 12.134 1.00 90.12 90 ALA A N 1
ATOM 700 C CA . ALA A 1 90 ? -1.161 -3.883 11.451 1.00 90.12 90 ALA A CA 1
ATOM 701 C C . ALA A 1 90 ? -1.001 -3.736 9.929 1.00 90.12 90 ALA A C 1
ATOM 703 O O . ALA A 1 90 ? -0.238 -4.493 9.326 1.00 90.12 90 ALA A O 1
ATOM 704 N N . ALA A 1 91 ? -1.690 -2.772 9.305 1.00 88.12 91 ALA A N 1
ATOM 705 C CA . ALA A 1 91 ? -1.542 -2.465 7.881 1.00 88.12 91 ALA A CA 1
ATOM 706 C C . ALA A 1 91 ? -0.156 -1.882 7.557 1.00 88.12 91 ALA A C 1
ATOM 708 O O . ALA A 1 91 ? 0.470 -2.289 6.575 1.00 88.12 91 ALA A O 1
ATOM 709 N N . GLY A 1 92 ? 0.346 -0.972 8.398 1.00 82.69 92 GLY A N 1
ATOM 710 C CA . GLY A 1 92 ? 1.699 -0.429 8.272 1.00 82.69 92 GLY A CA 1
ATOM 711 C C . GLY A 1 92 ? 2.785 -1.497 8.427 1.00 82.69 92 GLY A C 1
ATOM 712 O O . GLY A 1 92 ? 3.739 -1.520 7.650 1.00 82.69 92 GLY A O 1
ATOM 713 N N . ASP A 1 93 ? 2.614 -2.406 9.383 1.00 85.06 93 ASP A N 1
ATOM 714 C CA . ASP A 1 93 ? 3.536 -3.511 9.637 1.00 85.06 93 ASP A CA 1
ATOM 715 C C . ASP A 1 93 ? 3.535 -4.516 8.475 1.00 85.06 93 ASP A C 1
ATOM 717 O O . ASP A 1 93 ? 4.602 -4.875 7.983 1.00 85.06 93 ASP A O 1
ATOM 721 N N . ALA A 1 94 ? 2.363 -4.890 7.942 1.00 88.44 94 ALA A N 1
ATOM 722 C CA . ALA A 1 94 ? 2.275 -5.765 6.767 1.00 88.44 94 ALA A CA 1
ATOM 723 C C . ALA A 1 94 ? 3.018 -5.191 5.549 1.00 88.44 94 ALA A C 1
ATOM 725 O O . ALA A 1 94 ? 3.694 -5.915 4.820 1.00 88.44 94 ALA A O 1
ATOM 726 N N . LEU A 1 95 ? 2.933 -3.876 5.337 1.00 81.69 95 LEU A N 1
ATOM 727 C CA . LEU A 1 95 ? 3.679 -3.207 4.271 1.00 81.69 95 LEU A CA 1
ATOM 728 C C . LEU A 1 95 ? 5.190 -3.182 4.516 1.00 81.69 95 LEU A C 1
ATOM 730 O O . LEU A 1 95 ? 5.955 -3.228 3.556 1.00 81.69 95 LEU A O 1
ATOM 734 N N . ALA A 1 96 ? 5.629 -3.110 5.773 1.00 79.69 96 ALA A N 1
ATOM 735 C CA . ALA A 1 96 ? 7.049 -3.133 6.116 1.00 79.69 96 ALA A CA 1
ATOM 736 C C . ALA A 1 96 ? 7.691 -4.517 5.886 1.00 79.69 96 ALA A C 1
ATOM 738 O O . ALA A 1 96 ? 8.877 -4.604 5.540 1.00 79.69 96 ALA A O 1
ATOM 739 N N . GLU A 1 97 ? 6.911 -5.589 6.031 1.00 81.25 97 GLU A N 1
ATOM 740 C CA . GLU A 1 97 ? 7.356 -6.964 5.775 1.00 81.25 97 GLU A CA 1
ATOM 741 C C . GLU A 1 97 ? 7.647 -7.213 4.288 1.00 81.25 97 GLU A C 1
ATOM 743 O O . GLU A 1 97 ? 8.634 -7.871 3.946 1.00 81.25 97 GLU A O 1
ATOM 748 N N . VAL A 1 98 ? 6.876 -6.612 3.377 1.00 79.31 98 VAL A N 1
ATOM 749 C CA . VAL A 1 98 ? 7.087 -6.776 1.931 1.00 79.31 98 VAL A CA 1
ATOM 750 C C . VAL A 1 98 ? 8.350 -6.061 1.463 1.00 79.31 98 VAL A C 1
ATOM 752 O O . VAL A 1 98 ? 8.660 -4.932 1.849 1.00 79.31 98 VAL A O 1
ATOM 755 N N . GLU A 1 99 ? 9.146 -6.738 0.642 1.00 71.25 99 GLU A N 1
ATOM 756 C CA . GLU A 1 99 ? 10.270 -6.124 -0.059 1.00 71.25 99 GLU A CA 1
ATOM 757 C C . GLU A 1 99 ? 9.753 -5.391 -1.298 1.00 71.25 99 GLU A C 1
ATOM 759 O O . GLU A 1 99 ? 9.452 -5.979 -2.330 1.00 71.25 99 GLU A O 1
ATOM 764 N N . LEU A 1 100 ? 9.593 -4.078 -1.166 1.00 68.62 100 LEU A N 1
ATOM 765 C CA . LEU A 1 100 ? 8.989 -3.210 -2.175 1.00 68.62 100 LEU A CA 1
ATOM 766 C C . LEU A 1 100 ? 9.993 -2.774 -3.259 1.00 68.62 100 LEU A C 1
ATOM 768 O O . LEU A 1 100 ? 10.085 -1.586 -3.566 1.00 68.62 100 LEU A O 1
ATOM 772 N N . ALA A 1 101 ? 10.763 -3.723 -3.792 1.00 68.94 101 ALA A N 1
ATOM 773 C CA . ALA A 1 101 ? 11.792 -3.464 -4.796 1.00 68.94 101 ALA A CA 1
ATOM 774 C C . ALA A 1 101 ? 11.202 -2.975 -6.135 1.00 68.94 101 ALA A C 1
ATOM 776 O O . ALA A 1 101 ? 10.033 -3.236 -6.440 1.00 68.94 101 ALA A O 1
ATOM 777 N N . ASP A 1 102 ? 12.030 -2.318 -6.959 1.00 66.88 102 ASP A N 1
ATOM 778 C CA . ASP A 1 102 ? 11.661 -1.842 -8.305 1.00 66.88 102 ASP A CA 1
ATOM 779 C C . ASP A 1 102 ? 11.004 -2.962 -9.136 1.00 66.88 102 ASP A C 1
ATOM 781 O O . ASP A 1 102 ? 9.955 -2.738 -9.735 1.00 66.88 102 ASP A O 1
ATOM 785 N N . ASP A 1 103 ? 11.556 -4.180 -9.098 1.00 69.69 103 ASP A N 1
ATOM 786 C CA . ASP A 1 103 ? 11.034 -5.342 -9.831 1.00 69.69 103 ASP A CA 1
ATOM 787 C C . ASP A 1 103 ? 9.619 -5.733 -9.389 1.00 69.69 103 ASP A C 1
ATOM 789 O O . ASP A 1 103 ? 8.783 -6.080 -10.222 1.00 69.69 103 ASP A O 1
ATOM 793 N N . LEU A 1 104 ? 9.317 -5.646 -8.088 1.00 75.19 104 LEU A N 1
ATOM 794 C CA . LEU A 1 104 ? 7.969 -5.910 -7.587 1.00 75.19 104 LEU A CA 1
ATOM 795 C C . LEU A 1 104 ? 7.013 -4.809 -8.045 1.00 75.19 104 LEU A C 1
ATOM 797 O O . LEU A 1 104 ? 5.955 -5.105 -8.594 1.00 75.19 104 LEU A O 1
ATOM 801 N N . LEU A 1 105 ? 7.387 -3.544 -7.839 1.00 74.56 105 LEU A N 1
ATOM 802 C CA . LEU A 1 105 ? 6.551 -2.382 -8.149 1.00 74.56 105 LEU A CA 1
ATOM 803 C C . LEU A 1 105 ? 6.249 -2.269 -9.650 1.00 74.56 105 LEU A C 1
ATOM 805 O O . LEU A 1 105 ? 5.110 -2.001 -10.039 1.00 74.56 105 LEU A O 1
ATOM 809 N N . LEU A 1 106 ? 7.250 -2.513 -10.493 1.00 75.38 106 LEU A N 1
ATOM 810 C CA . LEU A 1 106 ? 7.101 -2.562 -11.944 1.00 75.38 106 LEU A CA 1
ATOM 811 C C . LEU A 1 106 ? 6.419 -3.859 -12.391 1.00 75.38 106 LEU A C 1
ATOM 813 O O . LEU A 1 106 ? 5.630 -3.834 -13.334 1.00 75.38 106 LEU A O 1
ATOM 817 N N . GLY A 1 107 ? 6.679 -4.990 -11.734 1.00 75.62 107 GLY A N 1
ATOM 818 C CA . GLY A 1 107 ? 6.062 -6.287 -12.029 1.00 75.62 107 GLY A CA 1
ATOM 819 C C . GLY A 1 107 ? 4.557 -6.327 -11.757 1.00 75.62 107 GLY A C 1
ATOM 820 O O . GLY A 1 107 ? 3.820 -6.989 -12.484 1.00 75.62 107 GLY A O 1
ATOM 821 N N . VAL A 1 108 ? 4.077 -5.569 -10.766 1.00 79.31 108 VAL A N 1
ATOM 822 C CA . VAL A 1 108 ? 2.638 -5.354 -10.533 1.00 79.31 108 VAL A CA 1
ATOM 823 C C . VAL A 1 108 ? 2.067 -4.180 -11.336 1.00 79.31 108 VAL A C 1
ATOM 825 O O . VAL A 1 108 ? 0.918 -3.807 -11.124 1.00 79.31 108 VAL A O 1
ATOM 828 N N . ASP A 1 109 ? 2.836 -3.597 -12.259 1.00 81.88 109 ASP A N 1
ATOM 829 C CA . ASP A 1 109 ? 2.461 -2.444 -13.093 1.00 81.88 109 ASP A CA 1
ATOM 830 C C . ASP A 1 109 ? 2.000 -1.212 -12.290 1.00 81.88 109 ASP A C 1
ATOM 832 O O . ASP A 1 109 ? 1.180 -0.418 -12.759 1.00 81.88 109 ASP A O 1
ATOM 836 N N . LEU A 1 110 ? 2.495 -1.052 -11.056 1.00 84.12 110 LEU A N 1
ATOM 837 C CA . LEU A 1 110 ? 1.969 -0.083 -10.091 1.00 84.12 110 LEU A CA 1
ATOM 838 C C . LEU A 1 110 ? 0.434 -0.116 -9.963 1.00 84.12 110 LEU A C 1
ATOM 840 O O . LEU A 1 110 ? -0.220 0.930 -9.868 1.00 84.12 110 LEU A O 1
ATOM 844 N N . ASP A 1 111 ? -0.143 -1.313 -9.978 1.00 89.75 111 ASP A N 1
ATOM 845 C CA . ASP A 1 111 ? -1.536 -1.559 -9.634 1.00 89.75 111 ASP A CA 1
ATOM 846 C C . ASP A 1 111 ? -1.651 -1.767 -8.117 1.00 89.75 111 ASP A C 1
ATOM 848 O O . ASP A 1 111 ? -1.051 -2.676 -7.536 1.00 89.75 111 ASP A O 1
ATOM 852 N N . ALA A 1 112 ? -2.411 -0.888 -7.465 1.00 89.44 112 ALA A N 1
ATOM 853 C CA . ALA A 1 112 ? -2.553 -0.892 -6.017 1.00 89.44 112 ALA A CA 1
ATOM 854 C C . ALA A 1 112 ? -3.296 -2.126 -5.487 1.00 89.44 112 ALA A C 1
ATOM 856 O O . ALA A 1 112 ? -2.983 -2.588 -4.390 1.00 89.44 112 ALA A O 1
ATOM 857 N N . ASP A 1 113 ? -4.242 -2.677 -6.250 1.00 92.81 113 ASP A N 1
ATOM 858 C CA . ASP A 1 113 ? -5.015 -3.844 -5.831 1.00 92.81 113 ASP A CA 1
ATOM 859 C C . ASP A 1 113 ? -4.160 -5.116 -5.973 1.00 92.81 113 ASP A C 1
ATOM 861 O O . ASP A 1 113 ? -4.156 -5.966 -5.077 1.00 92.81 113 ASP A O 1
ATOM 865 N N . LYS A 1 114 ? -3.342 -5.214 -7.036 1.00 93.19 114 LYS A N 1
ATOM 866 C CA . LYS A 1 114 ? -2.329 -6.282 -7.163 1.00 93.19 114 LYS A CA 1
ATOM 867 C C . LYS A 1 114 ? -1.293 -6.215 -6.040 1.00 93.19 114 LYS A C 1
ATOM 869 O O . LYS A 1 114 ? -0.935 -7.251 -5.478 1.00 93.19 114 LYS A O 1
ATOM 874 N N . LEU A 1 115 ? -0.832 -5.012 -5.690 1.00 90.25 115 LEU A N 1
ATOM 875 C CA . LEU A 1 115 ? 0.099 -4.817 -4.580 1.00 90.25 115 LEU A CA 1
ATOM 876 C C . LEU A 1 115 ? -0.524 -5.254 -3.247 1.00 90.25 115 LEU A C 1
ATOM 878 O O . LEU A 1 115 ? 0.098 -6.007 -2.502 1.00 90.25 115 LEU A O 1
ATOM 882 N N . ALA A 1 116 ? -1.766 -4.857 -2.971 1.00 91.94 116 ALA A N 1
ATOM 883 C CA . ALA A 1 116 ? -2.458 -5.250 -1.748 1.00 91.94 116 ALA A CA 1
ATOM 884 C C . ALA A 1 116 ? -2.674 -6.772 -1.671 1.00 91.94 116 ALA A C 1
ATOM 886 O O . ALA A 1 116 ? -2.491 -7.377 -0.614 1.00 91.94 116 ALA A O 1
ATOM 887 N N . ALA A 1 117 ? -3.013 -7.423 -2.790 1.00 93.12 117 ALA A N 1
ATOM 888 C CA . ALA A 1 117 ? -3.096 -8.882 -2.869 1.00 93.12 117 ALA A CA 1
ATOM 889 C C . ALA A 1 117 ? -1.743 -9.558 -2.585 1.00 93.12 117 ALA A C 1
ATOM 891 O O . ALA A 1 117 ? -1.685 -10.546 -1.849 1.00 93.12 117 ALA A O 1
ATOM 892 N N . HIS A 1 118 ? -0.648 -9.003 -3.112 1.00 91.19 118 HIS A N 1
ATOM 893 C CA . HIS A 1 118 ? 0.697 -9.498 -2.836 1.00 91.19 118 HIS A CA 1
ATOM 894 C C . HIS A 1 118 ? 1.057 -9.369 -1.349 1.00 91.19 118 HIS A C 1
ATOM 896 O O . HIS A 1 118 ? 1.478 -10.355 -0.745 1.00 91.19 118 HIS A O 1
ATOM 902 N N . VAL A 1 119 ? 0.811 -8.210 -0.727 1.00 90.44 119 VAL A N 1
ATOM 903 C CA . VAL A 1 119 ? 1.079 -7.993 0.708 1.00 90.44 119 VAL A CA 1
ATOM 904 C C . VAL A 1 119 ? 0.331 -9.008 1.571 1.00 90.44 119 VAL A C 1
ATOM 906 O O . VAL A 1 119 ? 0.926 -9.637 2.443 1.00 90.44 119 VAL A O 1
ATOM 909 N N . ARG A 1 120 ? -0.947 -9.262 1.277 1.00 93.00 120 ARG A N 1
ATOM 910 C CA . ARG A 1 120 ? -1.728 -10.295 1.977 1.00 93.00 120 ARG A CA 1
ATOM 911 C C . ARG A 1 120 ? -1.138 -11.693 1.828 1.00 93.00 120 ARG A C 1
ATOM 913 O O . ARG A 1 120 ? -1.150 -12.461 2.785 1.00 93.00 120 ARG A O 1
ATOM 920 N N . SER A 1 121 ? -0.624 -12.027 0.642 1.00 92.62 121 SER A N 1
ATOM 921 C CA . SER A 1 121 ? -0.017 -13.340 0.389 1.00 92.62 121 SER A CA 1
ATOM 922 C C . SER A 1 121 ? 1.264 -13.565 1.197 1.00 92.62 121 SER A C 1
ATOM 924 O O . SER A 1 121 ? 1.528 -14.688 1.621 1.00 92.62 121 SER A O 1
ATOM 926 N N . VAL A 1 122 ? 2.020 -12.494 1.460 1.00 90.06 122 VAL A N 1
ATOM 927 C CA . VAL A 1 122 ? 3.244 -12.520 2.272 1.00 90.06 122 VAL A CA 1
ATOM 928 C C . VAL A 1 122 ? 2.916 -12.509 3.769 1.00 90.06 122 VAL A C 1
ATOM 930 O O . VAL A 1 122 ? 3.597 -13.168 4.554 1.00 90.06 122 VAL A O 1
ATOM 933 N N . CYS A 1 123 ? 1.834 -11.832 4.169 1.00 90.31 123 CYS A N 1
ATOM 934 C CA . CYS A 1 123 ? 1.446 -11.640 5.569 1.00 90.31 123 CYS A CA 1
ATOM 935 C C . CYS A 1 123 ? 0.079 -12.269 5.931 1.00 90.31 123 CYS A C 1
ATOM 937 O O . CYS A 1 123 ? -0.768 -11.588 6.517 1.00 90.31 123 CYS A O 1
ATOM 939 N N . PRO A 1 124 ? -0.170 -13.572 5.683 1.00 89.31 124 PRO A N 1
ATOM 940 C CA . PRO A 1 124 ? -1.497 -14.176 5.868 1.00 89.31 124 PRO A CA 1
ATOM 941 C C . PRO A 1 124 ? -1.960 -14.233 7.336 1.00 89.31 124 PRO A C 1
ATOM 943 O O . PRO A 1 124 ? -3.128 -14.487 7.617 1.00 89.31 124 PRO A O 1
ATOM 946 N N . GLY A 1 125 ? -1.049 -14.033 8.295 1.00 90.19 125 GLY A N 1
ATOM 947 C CA . GLY A 1 125 ? -1.329 -14.089 9.732 1.00 90.19 125 GLY A CA 1
ATOM 948 C C . GLY A 1 125 ? -1.527 -12.734 10.412 1.00 90.19 125 GLY A C 1
ATOM 949 O O . GLY A 1 125 ? -1.740 -12.724 11.625 1.00 90.19 125 GLY A O 1
ATOM 950 N N . GLN A 1 126 ? -1.444 -11.617 9.681 1.00 90.44 126 GLN A N 1
ATOM 951 C CA . GLN A 1 126 ? -1.297 -10.290 10.286 1.00 90.44 126 GLN A CA 1
ATOM 952 C C . GLN A 1 126 ? -2.447 -9.921 11.231 1.00 90.44 126 GLN A C 1
ATOM 954 O O . GLN A 1 126 ? -2.210 -9.479 12.352 1.00 90.44 126 GLN A O 1
ATOM 959 N N . VAL A 1 127 ? -3.688 -10.190 10.821 1.00 91.44 127 VAL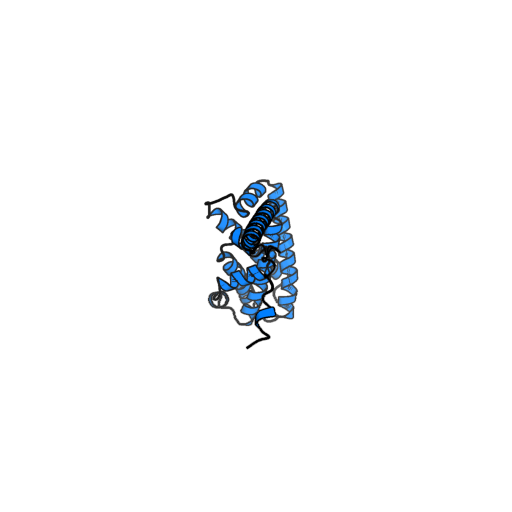 A N 1
ATOM 960 C CA . VAL A 1 127 ? -4.897 -9.943 11.627 1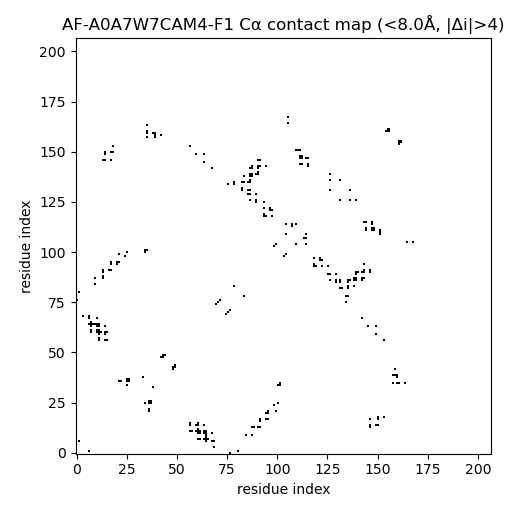.00 91.44 127 VAL A CA 1
ATOM 961 C C . VAL A 1 127 ? -4.824 -10.645 12.988 1.00 91.44 127 VAL A C 1
ATOM 963 O O . VAL A 1 127 ? -5.168 -10.067 14.018 1.00 91.44 127 VAL A O 1
ATOM 966 N N . ARG A 1 128 ? -4.326 -11.889 13.005 1.00 91.69 128 ARG A N 1
ATOM 967 C CA . ARG A 1 128 ? -4.179 -12.684 14.230 1.00 91.69 128 ARG A CA 1
ATOM 968 C C . ARG A 1 128 ? -3.036 -12.171 15.100 1.00 91.69 128 ARG A C 1
ATOM 970 O O . ARG A 1 128 ? -3.192 -12.125 16.314 1.00 91.69 128 ARG A O 1
ATOM 977 N N . VAL A 1 129 ? -1.903 -11.810 14.496 1.00 91.69 129 VAL A N 1
ATOM 978 C CA . VAL A 1 129 ? -0.742 -11.254 15.217 1.00 91.69 129 VAL A CA 1
ATOM 979 C C . VAL A 1 129 ? -1.118 -9.948 15.916 1.00 91.69 129 VAL A C 1
ATOM 981 O O . VAL A 1 129 ? -0.758 -9.750 17.071 1.00 91.69 129 VAL A O 1
ATOM 984 N N . ALA A 1 130 ? -1.904 -9.105 15.249 1.00 90.38 130 ALA A N 1
ATOM 985 C CA . ALA A 1 130 ? -2.397 -7.846 15.795 1.00 90.38 130 ALA A CA 1
ATOM 986 C C . ALA A 1 130 ? -3.570 -8.003 16.785 1.00 90.38 130 ALA A C 1
ATOM 988 O O . ALA A 1 130 ? -3.992 -7.017 17.386 1.00 90.38 130 ALA A O 1
ATOM 989 N N . GLY A 1 131 ? -4.100 -9.219 16.975 1.00 94.44 131 GLY A N 1
ATOM 990 C CA . GLY A 1 131 ? -5.189 -9.488 17.919 1.00 94.44 131 GLY A CA 1
ATOM 991 C C . GLY A 1 131 ? -6.494 -8.760 17.586 1.00 94.44 131 GLY A C 1
ATOM 992 O O . GLY A 1 131 ? -7.223 -8.376 18.500 1.00 94.44 131 GLY A O 1
ATOM 993 N N . LEU A 1 132 ? -6.774 -8.532 16.299 1.00 94.06 132 LEU A N 1
ATOM 994 C CA . LEU A 1 132 ? -7.942 -7.764 15.862 1.00 94.06 132 LEU A CA 1
ATOM 995 C C . LEU A 1 132 ? -9.235 -8.568 16.048 1.00 94.06 132 LEU A C 1
ATOM 997 O O . LEU A 1 132 ? -9.248 -9.784 15.832 1.00 94.06 132 LEU A O 1
ATOM 1001 N N . SER A 1 133 ? -10.336 -7.891 16.399 1.00 94.31 133 SER A N 1
ATOM 1002 C CA . SER A 1 133 ? -11.660 -8.510 16.295 1.00 94.31 133 SER A CA 1
ATOM 1003 C C . SER A 1 133 ? -12.076 -8.632 14.826 1.00 94.31 133 SER A C 1
ATOM 1005 O O . SER A 1 133 ? -11.353 -8.227 13.914 1.00 94.31 133 SER A O 1
ATOM 1007 N N . GLU A 1 134 ? -13.260 -9.182 14.572 1.00 92.88 134 GLU A N 1
ATOM 1008 C CA . GLU A 1 134 ? -13.794 -9.296 13.215 1.00 92.88 134 GLU A CA 1
ATOM 1009 C C . GLU A 1 134 ? -13.958 -7.926 12.533 1.00 92.88 134 GLU A C 1
ATOM 1011 O O . GLU A 1 134 ? -13.625 -7.757 11.358 1.00 92.88 134 GLU A O 1
ATOM 1016 N N . ASP A 1 135 ? -14.417 -6.921 13.277 1.00 91.00 135 ASP A N 1
ATOM 1017 C CA . ASP A 1 135 ? -14.602 -5.567 12.763 1.00 91.00 135 ASP A CA 1
ATOM 1018 C C . ASP A 1 135 ? -13.249 -4.882 12.531 1.00 91.00 135 ASP A C 1
ATOM 1020 O O . ASP A 1 135 ? -13.044 -4.265 11.483 1.00 91.00 135 ASP A O 1
ATOM 1024 N N . GLY A 1 136 ? -12.298 -5.065 13.455 1.00 91.81 136 GLY A N 1
ATOM 1025 C CA . GLY A 1 136 ? -10.918 -4.606 13.307 1.00 91.81 136 GLY A CA 1
ATOM 1026 C C . GLY A 1 136 ? -10.210 -5.248 12.114 1.00 91.81 136 GLY A C 1
ATOM 1027 O O . GLY A 1 136 ? -9.503 -4.561 11.381 1.00 91.81 136 GLY A O 1
ATOM 1028 N N . ALA A 1 137 ? -10.456 -6.534 11.851 1.00 94.25 137 ALA A N 1
ATOM 1029 C CA . ALA A 1 137 ? -9.946 -7.228 10.672 1.00 94.25 137 ALA A CA 1
ATOM 1030 C C . ALA A 1 137 ? -10.486 -6.601 9.381 1.00 94.25 137 ALA A C 1
ATOM 1032 O O . ALA A 1 137 ? -9.721 -6.317 8.463 1.00 94.25 137 ALA A O 1
ATOM 1033 N N . ARG A 1 138 ? -11.791 -6.305 9.316 1.00 92.31 138 ARG A N 1
ATOM 1034 C CA . ARG A 1 138 ? -12.382 -5.624 8.152 1.00 92.31 138 ARG A CA 1
ATOM 1035 C C . ARG A 1 138 ? -11.821 -4.218 7.955 1.00 92.31 138 ARG A C 1
ATOM 1037 O O . ARG A 1 138 ? -11.637 -3.802 6.813 1.00 92.31 138 ARG A O 1
ATOM 1044 N N . LEU A 1 139 ? -11.550 -3.489 9.036 1.00 89.81 139 LEU A N 1
ATOM 1045 C CA . LEU A 1 139 ? -10.890 -2.189 8.951 1.00 89.81 139 LEU A CA 1
ATOM 1046 C C . LEU A 1 139 ? -9.439 -2.320 8.469 1.00 89.81 139 LEU A C 1
ATOM 1048 O O . LEU A 1 139 ? -9.027 -1.534 7.620 1.00 89.81 139 LEU A O 1
ATOM 1052 N N . TYR A 1 140 ? -8.696 -3.320 8.947 1.00 91.31 140 TYR A N 1
ATOM 1053 C CA . TYR A 1 140 ? -7.342 -3.626 8.477 1.00 91.31 140 TYR A CA 1
ATOM 1054 C C . TYR A 1 140 ? -7.314 -3.846 6.963 1.00 91.31 140 TYR A C 1
ATOM 1056 O O . TYR A 1 140 ? -6.471 -3.264 6.287 1.00 91.31 140 TYR A O 1
ATOM 1064 N N . GLU A 1 141 ? -8.263 -4.610 6.417 1.00 92.06 141 GLU A N 1
ATOM 1065 C CA . GLU A 1 141 ? -8.326 -4.858 4.973 1.00 92.06 141 GLU A CA 1
ATOM 1066 C C . GLU A 1 141 ? -8.464 -3.559 4.172 1.00 92.06 141 GLU A C 1
ATOM 1068 O O . GLU A 1 141 ? -7.751 -3.324 3.195 1.00 92.06 141 GLU A O 1
ATOM 1073 N N . VAL A 1 142 ? -9.354 -2.677 4.626 1.00 89.25 142 VAL A N 1
ATOM 1074 C CA . VAL A 1 142 ? -9.583 -1.383 3.981 1.00 89.25 142 VAL A CA 1
ATOM 1075 C C . VAL A 1 142 ? -8.376 -0.461 4.145 1.00 89.25 142 VAL A C 1
ATOM 1077 O O . VAL A 1 142 ? -7.975 0.203 3.188 1.00 89.25 142 VAL A O 1
ATOM 1080 N N . ALA A 1 143 ? -7.783 -0.425 5.337 1.00 86.12 143 ALA A N 1
ATOM 1081 C CA . ALA A 1 143 ? -6.589 0.354 5.622 1.00 86.12 143 ALA A CA 1
ATOM 1082 C C . ALA A 1 143 ? -5.417 -0.093 4.743 1.00 86.12 143 ALA A C 1
ATOM 1084 O O . ALA A 1 143 ? -4.752 0.751 4.142 1.00 86.12 143 ALA A O 1
ATOM 1085 N N . LEU A 1 144 ? -5.200 -1.402 4.601 1.00 89.44 144 LEU A N 1
ATOM 1086 C CA . LEU A 1 144 ? -4.159 -1.964 3.750 1.00 89.44 144 LEU A CA 1
ATOM 1087 C C . LEU A 1 144 ? -4.353 -1.562 2.285 1.00 89.44 144 LEU A C 1
ATOM 1089 O O . LEU A 1 144 ? -3.403 -1.094 1.653 1.00 89.44 144 LEU A O 1
ATOM 1093 N N . ASP A 1 145 ? -5.576 -1.662 1.761 1.00 89.69 145 ASP A N 1
ATOM 1094 C CA . ASP A 1 145 ? -5.871 -1.248 0.387 1.00 89.69 145 ASP A CA 1
ATOM 1095 C C . ASP A 1 145 ? -5.592 0.247 0.169 1.00 89.69 145 ASP A C 1
ATOM 1097 O O . ASP A 1 145 ? -4.969 0.630 -0.824 1.00 89.69 145 ASP A O 1
ATOM 1101 N N . GLN A 1 146 ? -6.022 1.115 1.095 1.00 84.94 146 GLN A N 1
ATOM 1102 C CA . GLN A 1 146 ? -5.741 2.555 0.995 1.00 84.94 146 GLN A CA 1
ATOM 1103 C C . GLN A 1 146 ? -4.244 2.853 1.088 1.00 84.94 146 GLN A C 1
ATOM 1105 O O . GLN A 1 146 ? -3.739 3.712 0.368 1.00 84.94 146 GLN A O 1
ATOM 1110 N N . SER A 1 147 ? -3.521 2.112 1.921 1.00 83.81 147 SER A N 1
ATOM 1111 C CA . SER A 1 147 ? -2.074 2.261 2.075 1.00 83.81 147 SER A CA 1
ATOM 1112 C C . SER A 1 147 ? -1.323 1.866 0.805 1.00 83.81 147 SER A C 1
ATOM 1114 O O . SER A 1 147 ? -0.396 2.563 0.397 1.00 83.81 147 SER A O 1
ATOM 1116 N N . CYS A 1 148 ? -1.746 0.790 0.136 1.00 87.69 148 CYS A N 1
ATOM 1117 C CA . CYS A 1 148 ? -1.177 0.373 -1.146 1.00 87.69 148 CYS A CA 1
ATOM 1118 C C . CYS A 1 148 ? -1.453 1.405 -2.247 1.00 87.69 148 CYS A C 1
ATOM 1120 O O . CYS A 1 148 ? -0.551 1.731 -3.019 1.00 87.69 148 CYS A O 1
ATOM 1122 N N . ARG A 1 149 ? -2.667 1.974 -2.290 1.00 87.12 149 ARG A N 1
ATOM 1123 C CA . ARG A 1 149 ? -3.017 3.071 -3.214 1.00 87.12 149 ARG A CA 1
ATOM 1124 C C . ARG A 1 149 ? -2.144 4.297 -2.980 1.00 87.12 149 ARG A C 1
ATOM 1126 O O . ARG A 1 149 ? -1.549 4.807 -3.926 1.00 87.12 149 ARG A O 1
ATOM 1133 N N . TYR A 1 150 ? -2.010 4.703 -1.722 1.00 82.75 150 TYR A N 1
ATOM 1134 C CA . TYR A 1 150 ? -1.143 5.803 -1.320 1.00 82.75 150 TYR A CA 1
ATOM 1135 C C . TYR A 1 150 ? 0.309 5.565 -1.747 1.00 82.75 150 TYR A C 1
ATOM 1137 O O . TYR A 1 150 ? 0.930 6.430 -2.359 1.00 82.75 150 TYR A O 1
ATOM 1145 N N . LEU A 1 151 ? 0.855 4.378 -1.470 1.00 79.81 151 LEU A N 1
ATOM 1146 C CA . LEU A 1 151 ? 2.229 4.040 -1.828 1.00 79.81 151 LEU A CA 1
ATOM 1147 C C . LEU A 1 151 ? 2.447 4.099 -3.346 1.00 79.81 151 LEU A C 1
ATOM 1149 O O . LEU A 1 151 ? 3.436 4.671 -3.799 1.00 79.81 151 LEU A O 1
ATOM 1153 N N . VAL A 1 152 ? 1.511 3.569 -4.135 1.00 85.38 152 VAL A N 1
ATOM 1154 C CA . VAL A 1 152 ? 1.548 3.662 -5.601 1.00 85.38 152 VAL A CA 1
ATOM 1155 C C . VAL A 1 152 ? 1.548 5.119 -6.070 1.00 85.38 152 VAL A C 1
ATOM 1157 O O . VAL A 1 152 ? 2.342 5.479 -6.939 1.00 85.38 152 VAL A O 1
ATOM 1160 N N . GLU A 1 153 ? 0.694 5.972 -5.503 1.00 83.06 153 GLU A N 1
ATOM 1161 C CA . GLU A 1 153 ? 0.662 7.402 -5.832 1.00 83.06 153 GLU A CA 1
ATOM 1162 C C . GLU A 1 153 ? 1.979 8.100 -5.474 1.00 83.06 153 GLU A C 1
ATOM 1164 O O . GLU A 1 153 ? 2.494 8.883 -6.276 1.00 83.06 153 GLU A O 1
ATOM 1169 N N . VAL A 1 154 ? 2.573 7.760 -4.326 1.00 78.25 154 VAL A N 1
ATOM 1170 C CA . VAL A 1 154 ? 3.889 8.267 -3.920 1.00 78.25 154 VAL A CA 1
ATOM 1171 C C . VAL A 1 154 ? 4.970 7.867 -4.912 1.00 78.25 154 VAL A C 1
ATOM 1173 O O . VAL A 1 154 ? 5.717 8.731 -5.371 1.00 78.25 154 VAL A O 1
ATOM 1176 N N . VAL A 1 155 ? 5.030 6.588 -5.289 1.00 77.94 155 VAL A N 1
ATOM 1177 C CA . VAL A 1 155 ? 6.025 6.083 -6.244 1.00 77.94 155 VAL A CA 1
ATOM 1178 C C . VAL A 1 155 ? 5.883 6.781 -7.599 1.00 77.94 155 VAL A C 1
ATOM 1180 O O . VAL A 1 155 ? 6.885 7.201 -8.176 1.00 77.94 155 VAL A O 1
ATOM 1183 N N . ARG A 1 156 ? 4.653 6.997 -8.084 1.00 80.00 156 ARG A N 1
ATOM 1184 C CA . ARG A 1 156 ? 4.394 7.708 -9.353 1.00 80.00 156 ARG A CA 1
ATOM 1185 C C . ARG A 1 156 ? 4.866 9.159 -9.344 1.00 80.00 156 ARG A C 1
ATOM 1187 O O . ARG A 1 156 ? 5.159 9.704 -10.408 1.00 80.00 156 ARG A O 1
ATOM 1194 N N . TRP A 1 157 ? 4.917 9.783 -8.170 1.00 76.38 157 TRP A N 1
ATOM 1195 C CA . TRP A 1 157 ? 5.343 11.171 -8.007 1.00 76.38 157 TRP A CA 1
ATOM 1196 C C . TRP A 1 157 ? 6.862 11.328 -7.861 1.00 76.38 157 TRP A C 1
ATOM 1198 O O . TRP A 1 157 ? 7.381 12.446 -7.884 1.00 76.38 157 TRP A O 1
ATOM 1208 N N . LEU A 1 158 ? 7.603 10.222 -7.742 1.00 72.31 158 LEU A N 1
ATOM 1209 C CA . LEU A 1 158 ? 9.059 10.259 -7.707 1.00 72.31 158 LEU A CA 1
ATOM 1210 C C . LEU A 1 158 ? 9.604 10.703 -9.071 1.00 72.31 158 LEU A C 1
ATOM 1212 O O . LEU A 1 158 ? 9.288 10.079 -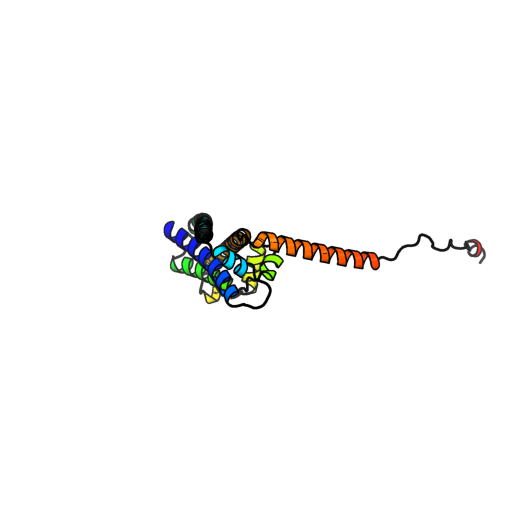10.086 1.00 72.31 158 LEU A O 1
ATOM 1216 N N . PRO A 1 159 ? 10.472 11.728 -9.141 1.00 66.62 159 PRO A N 1
ATOM 1217 C CA . PRO A 1 159 ? 10.940 12.221 -10.435 1.00 66.62 159 PRO A CA 1
ATOM 1218 C C . PRO A 1 159 ? 11.768 11.180 -11.212 1.00 66.62 159 PRO A C 1
ATOM 1220 O O . PRO A 1 159 ? 11.754 11.172 -12.442 1.00 66.62 159 PRO A O 1
ATOM 1223 N N . ALA A 1 160 ? 12.430 10.256 -10.509 1.00 67.62 160 ALA A N 1
ATOM 1224 C CA . ALA A 1 160 ? 13.160 9.134 -11.098 1.00 67.62 160 ALA A CA 1
ATOM 1225 C C . ALA A 1 160 ? 12.263 8.006 -11.648 1.00 67.62 160 ALA A C 1
ATOM 1227 O O . ALA A 1 160 ? 12.755 7.146 -12.380 1.00 67.62 160 ALA A O 1
ATOM 1228 N N . PHE A 1 161 ? 10.963 8.002 -11.332 1.00 70.62 161 PHE A N 1
ATOM 1229 C CA . PHE A 1 161 ? 10.054 6.930 -11.735 1.00 70.62 161 PHE A CA 1
ATOM 1230 C C . PHE A 1 161 ? 9.819 6.887 -13.244 1.00 70.62 161 PHE A C 1
ATOM 1232 O O . PHE A 1 161 ? 9.980 5.838 -13.863 1.00 70.62 161 PHE A O 1
ATOM 1239 N N . GLN A 1 162 ? 9.493 8.028 -13.855 1.00 70.44 162 GLN A N 1
ATOM 1240 C CA . GLN A 1 162 ? 9.105 8.079 -15.270 1.00 70.44 162 GLN A CA 1
ATOM 1241 C C . GLN A 1 162 ? 10.202 7.566 -16.225 1.00 70.44 162 GLN A C 1
ATOM 1243 O O . GLN A 1 162 ? 9.897 6.715 -17.063 1.00 70.44 162 GLN A O 1
ATOM 1248 N N . PRO A 1 163 ? 11.481 7.981 -16.100 1.00 68.69 163 PRO A N 1
ATOM 1249 C CA . PRO A 1 163 ? 12.548 7.442 -16.945 1.00 68.69 163 PRO A CA 1
ATOM 1250 C C . PRO A 1 163 ? 12.750 5.928 -16.784 1.00 68.69 163 PRO A C 1
ATOM 1252 O O . PRO A 1 163 ? 13.026 5.243 -17.767 1.00 68.69 163 PRO A O 1
ATOM 1255 N N . ARG A 1 164 ? 12.592 5.391 -15.564 1.00 70.88 164 ARG A N 1
ATOM 1256 C CA . ARG A 1 164 ? 12.752 3.953 -15.291 1.00 70.88 164 ARG A CA 1
ATOM 1257 C C . ARG A 1 164 ? 11.595 3.118 -15.811 1.00 70.88 164 ARG A C 1
ATOM 1259 O O . ARG A 1 164 ? 11.834 2.106 -16.459 1.00 70.88 164 ARG A O 1
ATOM 1266 N N . ALA A 1 165 ? 10.363 3.566 -15.590 1.00 73.38 165 ALA A N 1
ATOM 1267 C CA . ALA A 1 165 ? 9.178 2.909 -16.127 1.00 73.38 165 ALA A CA 1
ATOM 1268 C C . ALA A 1 165 ? 9.229 2.833 -17.662 1.00 73.38 165 ALA A C 1
ATOM 1270 O O . ALA A 1 165 ? 8.876 1.810 -18.244 1.00 73.38 165 ALA A O 1
ATOM 1271 N N . LEU A 1 166 ? 9.732 3.885 -18.321 1.00 76.81 166 LEU A N 1
ATOM 1272 C CA . LEU A 1 166 ? 9.944 3.887 -19.768 1.00 76.81 166 LEU A CA 1
ATOM 1273 C C . LEU A 1 166 ? 11.019 2.879 -20.202 1.00 76.81 166 LEU A C 1
ATOM 1275 O O . LEU A 1 166 ? 10.802 2.146 -21.164 1.00 76.81 166 LEU A O 1
ATOM 1279 N N . ALA A 1 167 ? 12.161 2.831 -19.509 1.00 79.19 167 ALA A N 1
ATOM 1280 C CA . ALA A 1 167 ? 13.225 1.871 -19.806 1.00 79.19 167 ALA A CA 1
ATOM 1281 C C . ALA A 1 167 ? 12.741 0.416 -19.664 1.00 79.19 167 ALA A C 1
ATOM 1283 O O . ALA A 1 167 ? 12.984 -0.399 -20.551 1.00 79.19 167 ALA A O 1
ATOM 1284 N N . GLU A 1 168 ? 11.994 0.118 -18.600 1.00 82.50 168 GLU A N 1
ATOM 1285 C CA . GLU A 1 168 ? 11.374 -1.190 -18.369 1.00 82.50 168 GLU A CA 1
ATOM 1286 C C . GLU A 1 168 ? 10.351 -1.536 -19.461 1.00 82.50 168 GLU A C 1
ATOM 1288 O O . GLU A 1 168 ? 10.388 -2.626 -20.032 1.00 82.50 168 GLU A O 1
ATOM 1293 N N . ALA A 1 169 ? 9.467 -0.599 -19.820 1.00 82.12 169 ALA A N 1
ATOM 1294 C CA . ALA A 1 169 ? 8.488 -0.807 -20.885 1.00 82.12 169 ALA A CA 1
ATOM 1295 C C . ALA A 1 169 ? 9.161 -1.103 -22.238 1.00 82.12 169 ALA A C 1
ATOM 1297 O O . ALA A 1 169 ? 8.743 -2.020 -22.947 1.00 82.12 169 ALA A O 1
ATOM 1298 N N . LEU A 1 170 ? 10.228 -0.372 -22.582 1.00 84.56 170 LEU A N 1
ATOM 1299 C CA . LEU A 1 170 ? 11.034 -0.633 -23.778 1.00 84.56 170 LEU A CA 1
ATOM 1300 C C . LEU A 1 170 ? 11.725 -2.003 -23.715 1.00 84.56 170 LEU A C 1
ATOM 1302 O O . LEU A 1 170 ? 11.749 -2.713 -24.719 1.00 84.56 170 LEU A O 1
ATOM 1306 N N . GLY A 1 171 ? 12.232 -2.402 -22.545 1.00 84.62 171 GLY A N 1
ATOM 1307 C CA . GLY A 1 171 ? 12.799 -3.731 -22.313 1.00 84.62 171 GLY A CA 1
ATOM 1308 C C . GLY A 1 171 ? 11.783 -4.852 -22.551 1.00 84.62 171 GLY A C 1
ATOM 1309 O O . GLY A 1 171 ? 12.055 -5.778 -23.317 1.00 84.62 171 GLY A O 1
ATOM 1310 N N . ARG A 1 172 ? 10.577 -4.732 -21.977 1.00 86.75 172 ARG A N 1
ATOM 1311 C CA . ARG A 1 172 ? 9.471 -5.688 -22.179 1.00 86.75 172 ARG A CA 1
ATOM 1312 C C . ARG A 1 172 ? 9.040 -5.768 -23.640 1.00 86.75 172 ARG A C 1
ATOM 1314 O O . ARG A 1 172 ? 8.856 -6.866 -24.161 1.00 86.75 172 ARG A O 1
ATOM 1321 N N . LEU A 1 173 ? 8.915 -4.627 -24.320 1.00 87.69 173 LEU A N 1
ATOM 1322 C CA . LEU A 1 173 ? 8.596 -4.584 -25.750 1.00 87.69 173 LEU A CA 1
ATOM 1323 C C . LEU A 1 173 ? 9.679 -5.264 -26.597 1.00 87.69 173 LEU A C 1
ATOM 1325 O O . LEU A 1 173 ? 9.351 -6.034 -27.498 1.00 87.69 173 LEU A O 1
ATOM 1329 N N . GLY A 1 174 ? 10.957 -5.034 -26.285 1.00 88.44 174 GLY A N 1
ATOM 1330 C CA . GLY A 1 174 ? 12.075 -5.709 -26.945 1.00 88.44 174 GLY A CA 1
ATOM 1331 C C . GLY A 1 174 ? 12.034 -7.228 -26.758 1.00 88.44 174 GLY A C 1
ATOM 1332 O O . GLY A 1 174 ? 12.187 -7.971 -27.728 1.00 88.44 174 GLY A O 1
ATOM 1333 N N . ALA A 1 175 ? 11.750 -7.696 -25.539 1.00 88.81 175 ALA A N 1
ATOM 1334 C CA . ALA A 1 175 ? 11.609 -9.121 -25.243 1.00 88.81 175 ALA A CA 1
ATOM 1335 C C . ALA A 1 175 ? 10.436 -9.765 -26.004 1.00 88.81 175 ALA A C 1
ATOM 1337 O O . ALA A 1 175 ? 10.598 -10.839 -26.585 1.00 88.81 175 ALA A O 1
ATOM 1338 N N . LEU A 1 176 ? 9.279 -9.096 -26.061 1.00 90.12 176 LEU A N 1
ATOM 1339 C CA . LEU A 1 176 ? 8.117 -9.557 -26.829 1.00 90.12 176 LEU A CA 1
ATOM 1340 C C . LEU A 1 176 ? 8.406 -9.616 -28.334 1.00 90.12 176 LEU A C 1
ATOM 1342 O O . LEU A 1 176 ? 8.010 -10.576 -28.992 1.00 90.12 176 LEU A O 1
ATOM 1346 N N . SER A 1 177 ? 9.124 -8.627 -28.878 1.00 87.00 177 SER A N 1
ATOM 1347 C CA . SER A 1 177 ? 9.552 -8.644 -30.281 1.00 87.00 177 SER A CA 1
ATOM 1348 C C . SER A 1 177 ? 10.450 -9.847 -30.573 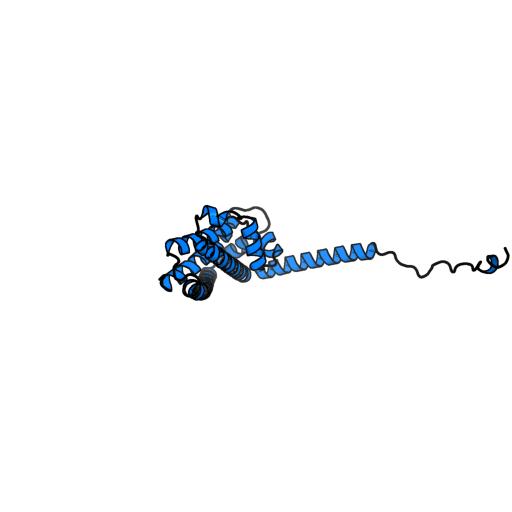1.00 87.00 177 SER A C 1
ATOM 1350 O O . SER A 1 177 ? 10.213 -10.556 -31.546 1.00 87.00 177 SER A O 1
ATOM 1352 N N . GLY A 1 178 ? 11.427 -10.131 -29.705 1.00 88.38 178 GLY A N 1
ATOM 1353 C CA . GLY A 1 178 ? 12.298 -11.299 -29.857 1.00 88.38 178 GLY A CA 1
ATOM 1354 C C . GLY A 1 178 ? 11.535 -12.627 -29.785 1.00 88.38 178 GLY A C 1
ATOM 1355 O O . GLY A 1 178 ? 11.768 -13.522 -30.595 1.00 88.38 178 GLY A O 1
ATOM 1356 N N . GLN A 1 179 ? 10.565 -12.744 -28.872 1.00 89.69 179 GLN A N 1
ATOM 1357 C CA . GLN A 1 179 ? 9.682 -13.915 -28.805 1.00 89.69 179 GLN A CA 1
ATOM 1358 C C . GLN A 1 179 ? 8.839 -14.078 -30.077 1.00 89.69 179 GLN A C 1
ATOM 1360 O O . GLN A 1 179 ? 8.647 -15.201 -30.546 1.00 89.69 179 GLN A O 1
ATOM 1365 N N . LEU A 1 180 ? 8.347 -12.978 -30.656 1.00 91.94 180 LEU A N 1
ATOM 1366 C CA . LEU A 1 180 ? 7.599 -13.013 -31.911 1.00 91.94 180 LEU A CA 1
ATOM 1367 C C . LEU A 1 180 ? 8.486 -13.472 -33.075 1.00 91.94 180 LEU A C 1
ATOM 1369 O O . LEU A 1 180 ? 8.059 -14.325 -33.851 1.00 91.94 180 LEU A O 1
ATOM 1373 N N . ASP A 1 181 ? 9.720 -12.976 -33.161 1.00 89.69 181 ASP A N 1
ATOM 1374 C CA . ASP A 1 181 ? 10.691 -13.404 -34.172 1.00 89.69 181 ASP A CA 1
ATOM 1375 C C . ASP A 1 181 ? 11.004 -14.903 -34.057 1.00 89.69 181 ASP A C 1
ATOM 1377 O O . ASP A 1 181 ? 11.029 -15.613 -35.064 1.00 89.69 181 ASP A O 1
ATOM 1381 N N . GLU A 1 182 ? 11.166 -15.422 -32.836 1.00 90.25 182 GLU A N 1
ATOM 1382 C CA . GLU A 1 182 ? 11.338 -16.859 -32.603 1.00 90.25 182 GLU A CA 1
ATOM 1383 C C . GLU A 1 182 ? 10.129 -17.684 -33.055 1.00 90.25 182 GLU A C 1
ATOM 1385 O O . GLU A 1 182 ? 10.290 -18.757 -33.644 1.00 90.25 182 GLU A O 1
ATOM 1390 N N . VAL A 1 183 ? 8.911 -17.213 -32.772 1.00 90.56 183 VAL A N 1
ATOM 1391 C CA . VAL A 1 183 ? 7.684 -17.884 -33.217 1.00 90.56 183 VAL A CA 1
ATOM 1392 C C . VAL A 1 183 ? 7.612 -17.871 -34.740 1.00 90.56 183 VAL A C 1
ATOM 1394 O O . VAL A 1 183 ? 7.431 -18.930 -35.337 1.00 90.56 183 VAL A O 1
ATOM 1397 N N . LEU A 1 184 ? 7.827 -16.719 -35.380 1.00 86.88 184 LEU A N 1
ATOM 1398 C CA . LEU A 1 184 ? 7.835 -16.587 -36.839 1.00 86.88 184 LEU A CA 1
ATOM 1399 C C . LEU A 1 184 ? 8.901 -17.475 -37.494 1.00 86.88 184 LEU A C 1
ATOM 1401 O O . LEU A 1 184 ? 8.633 -18.077 -38.533 1.00 86.88 184 LEU A O 1
ATOM 1405 N N . ALA A 1 185 ? 10.077 -17.620 -36.877 1.00 87.25 185 ALA A N 1
ATOM 1406 C CA . ALA A 1 185 ? 11.135 -18.510 -37.352 1.00 87.25 185 ALA A CA 1
ATOM 1407 C C . ALA A 1 185 ? 10.758 -20.002 -37.270 1.00 87.25 185 ALA A C 1
ATOM 1409 O O . ALA A 1 185 ? 11.279 -20.813 -38.037 1.00 87.25 185 ALA A O 1
ATOM 1410 N N . ARG A 1 186 ? 9.850 -20.370 -36.358 1.00 86.25 186 ARG A N 1
ATOM 1411 C CA . ARG A 1 186 ? 9.350 -21.741 -36.172 1.00 86.25 186 ARG A CA 1
ATOM 1412 C C . ARG A 1 186 ? 8.097 -22.049 -36.998 1.00 86.25 186 ARG A C 1
ATOM 1414 O O . ARG A 1 186 ? 7.734 -23.220 -37.099 1.00 86.25 186 ARG A O 1
ATOM 1421 N N . ILE A 1 187 ? 7.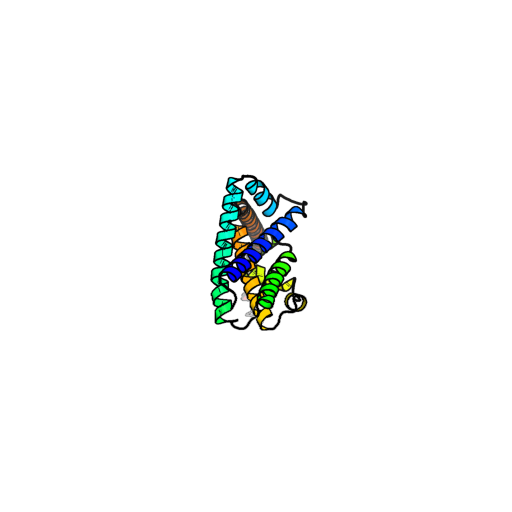440 -21.051 -37.603 1.00 82.62 187 ILE A N 1
ATOM 1422 C CA . ILE A 1 187 ? 6.297 -21.289 -38.495 1.00 82.62 187 ILE A CA 1
ATOM 1423 C C . ILE A 1 187 ? 6.810 -21.944 -39.788 1.00 82.62 187 ILE A C 1
ATOM 1425 O O . ILE A 1 187 ? 7.626 -21.346 -40.498 1.00 82.62 187 ILE A O 1
ATOM 1429 N N . PRO A 1 188 ? 6.326 -23.150 -40.149 1.00 74.56 188 PRO A N 1
ATOM 1430 C CA . PRO A 1 188 ? 6.686 -23.775 -41.410 1.00 74.56 188 PRO A CA 1
ATOM 1431 C C . PRO A 1 188 ? 6.270 -22.859 -42.559 1.00 74.56 188 PRO A C 1
ATOM 1433 O O . PRO A 1 188 ? 5.092 -22.525 -42.708 1.00 74.56 188 PRO A O 1
ATOM 1436 N N . ARG A 1 189 ? 7.226 -22.470 -43.407 1.00 63.88 189 ARG A N 1
ATOM 1437 C CA . ARG A 1 189 ? 6.903 -21.850 -44.692 1.00 63.88 189 ARG A CA 1
ATOM 1438 C C . ARG A 1 189 ? 6.150 -22.892 -45.511 1.00 63.88 189 ARG A C 1
ATOM 1440 O O . ARG A 1 189 ? 6.773 -23.789 -46.076 1.00 63.88 189 ARG A O 1
ATOM 1447 N N . SER A 1 190 ? 4.822 -22.791 -45.564 1.00 59.72 190 SER A N 1
ATOM 1448 C CA . SER A 1 190 ? 4.048 -23.512 -46.570 1.00 59.72 190 SER A CA 1
ATOM 1449 C C . SER A 1 190 ? 4.497 -22.975 -47.924 1.00 59.72 190 SER A C 1
ATOM 1451 O O . SER A 1 190 ? 4.118 -21.896 -48.375 1.00 59.72 190 SER A O 1
ATOM 1453 N N . THR A 1 191 ? 5.429 -23.680 -48.555 1.00 56.16 191 THR A N 1
ATOM 1454 C CA . THR A 1 191 ? 5.708 -23.412 -49.952 1.00 56.16 191 THR A CA 1
ATOM 1455 C C . THR A 1 191 ? 4.497 -23.935 -50.713 1.00 56.16 191 THR A C 1
ATOM 1457 O O . THR A 1 191 ? 4.154 -25.110 -50.636 1.00 56.16 191 THR A O 1
ATOM 1460 N N . LEU A 1 192 ? 3.849 -23.059 -51.480 1.00 55.62 192 LEU A N 1
ATOM 1461 C CA . LEU A 1 192 ? 2.855 -23.424 -52.501 1.00 55.62 192 LEU A CA 1
ATOM 1462 C C . LEU A 1 192 ? 3.447 -24.326 -53.611 1.00 55.62 192 LEU A C 1
ATOM 1464 O O . LEU A 1 192 ? 2.763 -24.665 -54.571 1.00 55.62 192 LEU A O 1
ATOM 1468 N N . HIS A 1 193 ? 4.705 -24.748 -53.466 1.00 52.19 193 HIS A N 1
ATOM 1469 C CA . HIS A 1 193 ? 5.349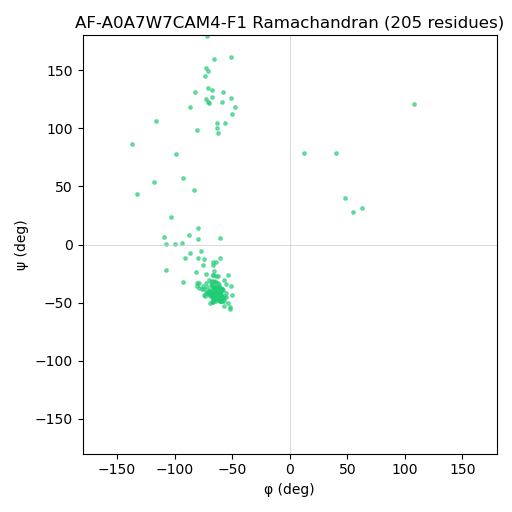 -25.810 -54.221 1.00 52.19 193 HIS A CA 1
ATOM 1470 C C . HIS A 1 193 ? 5.224 -27.152 -53.491 1.00 52.19 193 HIS A C 1
ATOM 1472 O O . HIS A 1 193 ? 6.214 -27.841 -53.257 1.00 52.19 193 HIS A O 1
ATOM 1478 N N . ALA A 1 194 ? 3.994 -27.579 -53.198 1.00 55.84 194 ALA A N 1
ATOM 1479 C CA . ALA A 1 194 ? 3.750 -29.012 -53.297 1.00 55.84 194 ALA A CA 1
ATOM 1480 C C . ALA A 1 194 ? 4.095 -29.401 -54.750 1.00 55.84 194 ALA A C 1
ATOM 1482 O O . ALA A 1 194 ? 3.665 -28.684 -55.667 1.00 55.84 194 ALA A O 1
ATOM 1483 N N . PRO A 1 195 ? 4.885 -30.462 -55.010 1.00 56.09 195 PRO A N 1
ATOM 1484 C CA . PRO A 1 195 ? 5.002 -30.982 -56.365 1.00 56.09 195 PRO A CA 1
ATOM 1485 C C . PRO A 1 195 ? 3.573 -31.179 -56.856 1.00 56.09 195 PRO A C 1
ATOM 1487 O O . PRO A 1 195 ? 2.774 -31.782 -56.136 1.00 56.09 195 PRO A O 1
ATOM 1490 N N . ARG A 1 196 ? 3.213 -30.611 -58.016 1.00 53.78 196 ARG A N 1
ATOM 1491 C CA . ARG A 1 196 ? 1.933 -30.946 -58.648 1.00 53.78 196 ARG A CA 1
ATOM 1492 C C . ARG A 1 196 ? 1.891 -32.464 -58.670 1.00 53.78 196 ARG A C 1
ATOM 1494 O O . ARG A 1 196 ? 2.749 -33.056 -59.323 1.00 53.78 196 ARG A O 1
ATOM 1501 N N . GLY A 1 197 ? 0.977 -33.054 -57.897 1.00 55.03 197 GLY A N 1
ATOM 1502 C CA . GLY A 1 197 ? 0.783 -34.492 -57.888 1.00 55.03 197 GLY A CA 1
ATOM 1503 C C . GLY A 1 197 ? 0.709 -34.924 -59.341 1.00 55.03 197 GLY A C 1
ATOM 1504 O O . GLY A 1 197 ? -0.105 -34.399 -60.103 1.00 55.03 197 GLY A O 1
ATOM 1505 N N . THR A 1 198 ? 1.645 -35.769 -59.762 1.00 57.78 198 THR A N 1
ATOM 1506 C CA . THR A 1 198 ? 1.548 -36.425 -61.056 1.00 57.78 198 THR A CA 1
ATOM 1507 C C . THR A 1 198 ? 0.295 -37.274 -60.956 1.00 57.78 198 THR A C 1
ATOM 1509 O O . THR A 1 198 ? 0.262 -38.234 -60.191 1.00 57.78 198 THR A O 1
ATOM 1512 N N . GLY A 1 199 ? -0.776 -36.812 -61.603 1.00 56.41 199 GLY A N 1
ATOM 1513 C CA . GLY A 1 199 ? -2.089 -37.432 -61.529 1.00 56.41 199 GLY A CA 1
ATOM 1514 C C . GLY A 1 199 ? -1.999 -38.890 -61.955 1.00 56.41 199 GLY A C 1
ATOM 1515 O O . GLY A 1 199 ? -1.890 -39.179 -63.143 1.00 56.41 199 GLY A O 1
ATOM 1516 N N . HIS A 1 200 ? -2.049 -39.789 -60.977 1.00 52.53 200 HIS A N 1
ATOM 1517 C CA . HIS A 1 200 ? -2.267 -41.219 -61.180 1.00 52.53 200 HIS A CA 1
ATOM 1518 C C . HIS A 1 200 ? -3.713 -41.605 -60.832 1.00 52.53 200 HIS A C 1
ATOM 1520 O O . HIS A 1 200 ? -4.009 -42.771 -60.601 1.00 52.53 200 HIS A O 1
ATOM 1526 N N . ASP A 1 201 ? -4.647 -40.646 -60.878 1.00 58.88 201 ASP A N 1
ATOM 1527 C CA . ASP A 1 201 ? -6.083 -40.888 -60.662 1.00 58.88 201 ASP A CA 1
ATOM 1528 C C . ASP A 1 201 ? -6.684 -41.872 -61.693 1.00 58.88 201 ASP A C 1
ATOM 1530 O O . ASP A 1 201 ? -7.788 -42.379 -61.507 1.00 58.88 201 ASP A O 1
ATOM 1534 N N . ALA A 1 202 ? -5.952 -42.194 -62.767 1.00 58.25 202 ALA A N 1
ATOM 1535 C CA . ALA A 1 202 ? -6.347 -43.197 -63.754 1.00 58.25 202 ALA A CA 1
ATOM 1536 C C . ALA A 1 202 ? -6.191 -44.658 -63.276 1.00 58.25 202 ALA A C 1
ATOM 1538 O O . ALA A 1 202 ? -6.807 -45.539 -63.869 1.00 58.25 202 ALA A O 1
ATOM 1539 N N . GLU A 1 203 ? -5.422 -44.946 -62.218 1.00 57.06 203 GLU A N 1
ATOM 1540 C CA . GLU A 1 203 ? -5.218 -46.331 -61.746 1.00 57.06 203 GLU A CA 1
ATOM 1541 C C . GLU A 1 203 ? -6.377 -46.876 -60.895 1.00 57.06 203 GLU A C 1
ATOM 1543 O O . GLU A 1 203 ? -6.460 -48.081 -60.677 1.00 57.06 203 GLU A O 1
ATOM 1548 N N . PHE A 1 204 ? -7.320 -46.035 -60.457 1.00 59.09 204 PHE A N 1
ATOM 1549 C CA . PHE A 1 204 ? -8.365 -46.453 -59.512 1.00 59.09 204 PHE A CA 1
ATOM 1550 C C . PHE A 1 204 ? -9.684 -46.925 -60.155 1.00 59.09 204 PHE A C 1
ATOM 1552 O O . PHE A 1 204 ? -10.623 -47.263 -59.441 1.00 59.09 204 PHE A O 1
ATOM 1559 N N . THR A 1 205 ? -9.792 -46.954 -61.490 1.00 57.56 205 THR A N 1
ATOM 1560 C CA . THR A 1 205 ? -11.037 -47.368 -62.187 1.00 57.56 205 THR A CA 1
ATOM 1561 C C . THR A 1 205 ? -10.963 -48.721 -62.898 1.00 57.56 205 THR A C 1
ATOM 1563 O O . THR A 1 205 ? -11.931 -49.116 -63.546 1.00 57.56 205 THR A O 1
ATOM 1566 N N . ALA A 1 206 ? -9.872 -49.475 -62.745 1.00 52.06 206 ALA A N 1
ATOM 1567 C CA . ALA A 1 206 ? -9.761 -50.826 -63.291 1.00 52.06 206 ALA A CA 1
ATOM 1568 C C . ALA A 1 206 ? -9.121 -51.787 -62.274 1.00 52.06 206 ALA A C 1
ATOM 1570 O O . ALA A 1 206 ? -7.912 -52.004 -62.292 1.00 52.06 206 ALA A O 1
ATOM 1571 N N . GLY A 1 207 ? -9.948 -52.361 -61.396 1.00 45.78 207 GLY A N 1
ATOM 1572 C CA . GLY A 1 207 ? -9.573 -53.410 -60.444 1.00 45.78 207 GLY A CA 1
ATOM 1573 C C . GLY A 1 207 ? -10.779 -53.942 -59.692 1.00 45.78 207 GLY A C 1
ATOM 1574 O O . GLY A 1 207 ? -11.318 -53.169 -58.874 1.00 45.78 207 GLY A O 1
#

Mean predicted aligned error: 11.84 Å

Foldseek 3Di:
DDDLVNLLVLLLVLLVLLVVLLLVLVVVPPDDDQFLSNLLVVVCPDPVSVVVLVVVSSVLSNVSSVVVVCCCVPPPVPDDPLLLNLLSVLLSVLSSQDNPTPCNCVVQVLDLVSVLVVSCVRCVCSCVVSVHDPSSVVSSSVSNSSSSVSVSVSSVPRPVNPVVSVVVVVVVVVVVVVVVVVVVVPDDPPDPPPPPPPDPVVVPPDD

Radius of gyration: 27.12 Å; Cα contacts (8 Å, |Δi|>4): 163; chains: 1; bounding box: 45×76×84 Å